Protein AF-A0AAW7U3T3-F1 (afdb_monomer_lite)

Sequence (242 aa):
MTLYNFILKLFKIWKGSVFARLALMCISAGIIFLGVTRWWEGMATSLLEKYLDLKVSQNLNTYVGIFLIALGFIFALMEYKSQQRRDISDNLAKTTEQNATLTNQNAFLTFKSQQEEICYSILRNLINKFQKIRIPLLEDRANEISSSYSKEKLVEYIEFILLNPSVEHQHRVWFFNMRGEGQTGKPLLYQFIENYKQIIDEAQKLDCTELIKGSPLNNAYRNVIDENFIQIRKDAYWEDYI

Radius of gyration: 38.77 Å; chains: 1; bounding box: 83×33×87 Å

Foldseek 3Di:
DDPVVLVVLVVVLVPDDLVVVLVLLVVLLVLLQVPPDDPCPVVSQVSCCVRSVDNDDPDSDNVVSVVSVVVSVVSVVVVVVVVVVVVVVVVVVVVVVVVLLVVLQVVLVVLCVVLVVVLLVLLLQLLVQLLVVPPPVSVVLSVVQVVPVDSLSSLVSLCCCQPPPPRDLVSLLCSCQDCDPDDPSHHSLVVSLVSVVVSCVSCVVSVNNVVPPPDSSSVSNCSVPPPVCVVSCVSNVVVVVD

Secondary structure (DSSP, 8-state):
--HHHHHHHHHHHTTS-HHHHHHHHHHHHHHHHT-SSGGGHHHHHHHHHHHH-----S---HHHHHHHHHHHHHHHHHHHHHHHHHHHHHHHHHHHHHHHHHHHHHHHHHHHHHHHHHHHHHHHHHHHHHHTT--HHHHHHHHHHHTT--HHHHHHHHHHHHH-TTS-HHHHHHHHHPBPSSTT--BHHHHHHHHHHHHHHHHHHTT-GGGGTT-HHHHHHHHHH-GGGHHHHHHTTGGGG-

pLDDT: mean 74.87, std 17.48, range [37.88, 95.56]

Structure (mmCIF, N/CA/C/O backbone):
data_AF-A0AAW7U3T3-F1
#
_entry.id   AF-A0AAW7U3T3-F1
#
loop_
_atom_site.group_PDB
_atom_site.id
_atom_site.type_symbol
_atom_site.label_atom_id
_atom_site.label_alt_id
_atom_site.label_comp_id
_atom_site.label_asym_id
_atom_site.label_entity_id
_atom_site.label_seq_id
_atom_site.pdbx_PDB_ins_code
_atom_site.Cartn_x
_atom_site.Cartn_y
_atom_site.Cartn_z
_atom_site.occupancy
_atom_site.B_iso_or_equiv
_atom_site.auth_seq_id
_atom_site.auth_comp_id
_atom_site.auth_asym_id
_atom_site.auth_atom_id
_atom_site.pdbx_PDB_model_num
ATOM 1 N N . MET A 1 1 ? -51.812 -8.432 57.857 1.00 42.59 1 MET A N 1
ATOM 2 C CA . MET A 1 1 ? -50.745 -8.937 56.958 1.00 42.59 1 MET A CA 1
ATOM 3 C C . MET A 1 1 ? -49.435 -8.913 57.738 1.00 42.59 1 MET A C 1
ATOM 5 O O . MET A 1 1 ? -49.182 -7.907 58.384 1.00 42.59 1 MET A O 1
ATOM 9 N N . THR A 1 2 ? -48.652 -9.996 57.779 1.00 42.12 2 THR A N 1
ATOM 10 C CA . THR A 1 2 ? -47.381 -10.025 58.532 1.00 42.12 2 THR A CA 1
ATOM 11 C C . THR A 1 2 ? -46.269 -9.315 57.751 1.00 42.12 2 THR A C 1
ATOM 13 O O . THR A 1 2 ? -46.227 -9.401 56.523 1.00 42.12 2 THR A O 1
ATOM 16 N N . LEU A 1 3 ? -45.361 -8.627 58.456 1.00 42.66 3 LEU A N 1
ATOM 17 C CA . LEU A 1 3 ? -44.220 -7.880 57.890 1.00 42.66 3 LEU A CA 1
ATOM 18 C C . LEU A 1 3 ? -43.415 -8.714 56.871 1.00 42.66 3 LEU A C 1
ATOM 20 O O . LEU A 1 3 ? -42.990 -8.222 55.833 1.00 42.66 3 LEU A O 1
ATOM 24 N N . TYR A 1 4 ? -43.289 -10.012 57.135 1.00 37.88 4 TYR A N 1
ATOM 25 C CA . TYR A 1 4 ? -42.631 -10.984 56.266 1.00 37.88 4 TYR A CA 1
ATOM 26 C C . TYR A 1 4 ? -43.276 -11.102 54.872 1.00 37.88 4 TYR A C 1
ATOM 28 O O . TYR A 1 4 ? -42.585 -11.047 53.854 1.00 37.88 4 TYR A O 1
ATOM 36 N N . ASN A 1 5 ? -44.610 -11.176 54.805 1.00 43.12 5 ASN A N 1
ATOM 37 C CA . ASN A 1 5 ? -45.339 -11.241 53.533 1.00 43.12 5 ASN A CA 1
ATOM 38 C C . ASN A 1 5 ? -45.261 -9.924 52.754 1.00 43.12 5 ASN A C 1
ATOM 40 O O . ASN A 1 5 ? -45.289 -9.931 51.524 1.00 43.12 5 ASN A O 1
ATOM 44 N N . PHE A 1 6 ? -45.141 -8.801 53.463 1.00 45.34 6 PHE A N 1
ATOM 45 C CA . PHE A 1 6 ? -44.931 -7.491 52.856 1.00 45.34 6 PHE A CA 1
ATOM 46 C C . PHE A 1 6 ? -43.551 -7.403 52.185 1.00 45.34 6 PHE A C 1
ATOM 48 O O . PHE A 1 6 ? -43.466 -7.041 51.013 1.00 45.34 6 PHE A O 1
ATOM 55 N N . ILE A 1 7 ? -42.492 -7.841 52.874 1.00 45.97 7 ILE A N 1
ATOM 56 C CA . ILE A 1 7 ? -41.115 -7.866 52.350 1.00 45.97 7 ILE A CA 1
ATOM 57 C C . ILE A 1 7 ? -40.998 -8.786 51.123 1.00 45.97 7 ILE A C 1
ATOM 59 O O . ILE A 1 7 ? -40.409 -8.401 50.115 1.00 45.97 7 ILE A O 1
ATOM 63 N N . LEU A 1 8 ? -41.610 -9.975 51.162 1.00 42.19 8 LEU A N 1
ATOM 64 C CA . LEU A 1 8 ? -41.605 -10.922 50.038 1.00 42.19 8 LEU A CA 1
ATOM 65 C C . LEU A 1 8 ? -42.314 -10.386 48.787 1.00 42.19 8 LEU A C 1
ATOM 67 O O . LEU A 1 8 ? -41.841 -10.604 47.668 1.00 42.19 8 LEU A O 1
ATOM 71 N N . LYS A 1 9 ? -43.436 -9.670 48.951 1.00 49.66 9 LYS A N 1
ATOM 72 C CA . LYS A 1 9 ? -44.107 -9.010 47.820 1.00 49.66 9 LYS A CA 1
ATOM 73 C C . LYS A 1 9 ? -43.254 -7.869 47.262 1.00 49.66 9 LYS A C 1
ATOM 75 O O . LYS A 1 9 ? -43.105 -7.782 46.045 1.00 49.66 9 LYS A O 1
ATOM 80 N N . LEU A 1 10 ? -42.603 -7.089 48.128 1.00 48.53 10 LEU A N 1
ATOM 81 C CA . LEU A 1 10 ? -41.634 -6.052 47.744 1.00 48.53 10 LEU A CA 1
ATOM 82 C C . LEU A 1 10 ? -40.487 -6.627 46.894 1.00 48.53 10 LEU A C 1
ATOM 84 O O . LEU A 1 10 ? -40.123 -6.057 45.868 1.00 48.53 10 LEU A O 1
ATOM 88 N N . PHE A 1 11 ? -39.988 -7.810 47.262 1.00 44.94 11 PHE A N 1
ATOM 89 C CA . PHE A 1 11 ? -38.927 -8.511 46.537 1.00 44.94 11 PHE A CA 1
ATOM 90 C C . PHE A 1 11 ? -39.373 -9.027 45.156 1.00 44.94 11 PHE A C 1
ATOM 92 O O . PHE A 1 11 ? -38.597 -9.014 44.204 1.00 44.94 11 PHE A O 1
ATOM 99 N N . LYS A 1 12 ? -40.639 -9.441 44.997 1.00 44.81 12 LYS A N 1
ATOM 100 C CA . LYS A 1 12 ? -41.204 -9.817 43.683 1.00 44.81 12 LYS A CA 1
ATOM 101 C C . LYS A 1 12 ? -41.384 -8.616 42.747 1.00 44.81 12 LYS A C 1
ATOM 103 O O . LYS A 1 12 ? -41.255 -8.759 41.532 1.00 44.81 12 LYS A O 1
ATOM 108 N N . ILE A 1 13 ? -41.648 -7.436 43.302 1.00 47.50 13 ILE A N 1
ATOM 109 C CA . ILE A 1 13 ? -41.863 -6.183 42.558 1.00 47.50 13 ILE A CA 1
ATOM 110 C C . ILE A 1 13 ? -40.540 -5.602 42.015 1.00 47.50 13 ILE A C 1
ATOM 112 O O . ILE A 1 13 ? -40.549 -4.847 41.042 1.00 47.50 13 ILE A O 1
ATOM 116 N N . TRP A 1 14 ? -39.398 -6.041 42.549 1.00 48.16 14 TRP A N 1
ATOM 117 C CA . TRP A 1 14 ? -38.034 -5.672 42.144 1.00 48.16 14 TRP A CA 1
ATOM 118 C C . TRP A 1 14 ? -37.662 -6.033 40.683 1.00 48.16 14 TRP A C 1
ATOM 120 O O . TRP A 1 14 ? -36.697 -5.506 40.146 1.00 48.16 14 TRP A O 1
ATOM 130 N N . LYS A 1 15 ? -38.435 -6.892 39.996 1.00 47.72 15 LYS A N 1
ATOM 131 C CA . LYS A 1 15 ? -38.102 -7.445 38.661 1.00 47.72 15 LYS A CA 1
ATOM 132 C C . LYS A 1 15 ? -38.489 -6.606 37.420 1.00 47.72 15 LYS A C 1
ATOM 134 O O . LYS A 1 15 ? -38.336 -7.106 36.310 1.00 47.72 15 LYS A O 1
ATOM 139 N N . GLY A 1 16 ? -39.018 -5.385 37.550 1.00 50.78 16 GLY A N 1
ATOM 140 C CA . GLY A 1 16 ? -39.409 -4.539 36.397 1.00 50.78 16 GLY A CA 1
ATOM 141 C C . GLY A 1 16 ? -38.682 -3.193 36.338 1.00 50.78 16 GLY A C 1
ATOM 142 O O . GLY A 1 16 ? -37.916 -2.888 37.244 1.00 50.78 16 GLY A O 1
ATOM 143 N N . SER A 1 17 ? -38.908 -2.393 35.282 1.00 52.78 17 SER A N 1
ATOM 144 C CA . SER A 1 17 ? -38.115 -1.172 35.035 1.00 52.78 17 SER A CA 1
ATOM 145 C C . SER A 1 17 ? -38.127 -0.221 36.244 1.00 52.78 17 SER A C 1
ATOM 147 O O . SER A 1 17 ? -39.180 0.179 36.753 1.00 52.78 17 SER A O 1
ATOM 149 N N . VAL A 1 18 ? -36.924 0.076 36.742 1.00 52.69 18 VAL A N 1
ATOM 150 C CA . VAL A 1 18 ? -36.695 0.664 38.070 1.00 52.69 18 VAL A CA 1
ATOM 151 C C . VAL A 1 18 ? -37.242 2.095 38.144 1.00 52.69 18 VAL A C 1
ATOM 153 O O . VAL A 1 18 ? -37.930 2.434 39.103 1.00 52.69 18 VAL A O 1
ATOM 156 N N . PHE A 1 19 ? -37.065 2.899 37.090 1.00 48.00 19 PHE A N 1
ATOM 157 C CA . PHE A 1 19 ? -37.475 4.312 37.038 1.00 48.00 19 PHE A CA 1
ATOM 158 C C . PHE A 1 19 ? -38.991 4.548 37.115 1.00 48.00 19 PHE A C 1
ATOM 160 O O . PHE A 1 19 ? -39.444 5.397 37.881 1.00 48.00 19 PHE A O 1
ATOM 167 N N . ALA A 1 20 ? -39.794 3.783 36.369 1.00 47.59 20 ALA A N 1
ATOM 168 C CA . ALA A 1 20 ? -41.251 3.946 36.370 1.00 47.59 20 ALA A CA 1
ATOM 169 C C . ALA A 1 20 ? -41.865 3.600 37.738 1.00 47.59 20 ALA A C 1
ATOM 171 O O . ALA A 1 20 ? -42.879 4.165 38.147 1.00 47.59 20 ALA A O 1
ATOM 172 N N . ARG A 1 21 ? -41.227 2.681 38.470 1.00 53.62 21 ARG A N 1
ATOM 173 C CA . ARG A 1 21 ? -41.697 2.199 39.773 1.00 53.62 21 ARG A CA 1
ATOM 174 C C . ARG A 1 21 ? -41.203 3.066 40.928 1.00 53.62 21 ARG A C 1
ATOM 176 O O . ARG A 1 21 ? -41.956 3.259 41.877 1.00 53.62 21 ARG A O 1
ATOM 183 N N . LEU A 1 22 ? -40.009 3.653 40.816 1.00 52.00 22 LEU A N 1
ATOM 184 C CA . LEU A 1 22 ? -39.485 4.640 41.768 1.00 52.00 22 LEU A CA 1
ATOM 185 C C . LEU A 1 22 ? -40.317 5.932 41.738 1.00 52.00 22 LEU A C 1
ATOM 187 O O . LEU A 1 22 ? -40.684 6.450 42.789 1.00 52.00 22 LEU A O 1
ATOM 191 N N . ALA A 1 23 ? -40.727 6.379 40.545 1.00 49.75 23 ALA A N 1
ATOM 192 C CA . ALA A 1 23 ? -41.677 7.480 40.384 1.00 49.75 23 ALA A CA 1
ATOM 193 C C . ALA A 1 23 ? -43.042 7.163 41.024 1.00 49.75 23 ALA A C 1
ATOM 195 O O . ALA A 1 23 ? -43.563 7.972 41.787 1.00 49.75 23 ALA A O 1
ATOM 196 N N . LEU A 1 24 ? -43.596 5.965 40.792 1.00 53.38 24 LEU A N 1
ATOM 197 C CA . LEU A 1 24 ? -44.851 5.529 41.420 1.00 53.38 24 LEU A CA 1
ATOM 198 C C . LEU A 1 24 ? -44.741 5.406 42.946 1.00 53.38 24 LEU A C 1
ATOM 200 O O . LEU A 1 24 ? -45.686 5.778 43.639 1.00 53.38 24 LEU A O 1
ATOM 204 N N . MET A 1 25 ? -43.610 4.934 43.484 1.00 52.53 25 MET A N 1
ATOM 205 C CA . MET A 1 25 ? -43.355 4.881 44.930 1.00 52.53 25 MET A CA 1
ATOM 206 C C . MET A 1 25 ? -43.249 6.278 45.547 1.00 52.53 25 MET A C 1
ATOM 208 O O . MET A 1 25 ? -43.858 6.515 46.582 1.00 52.53 25 MET A O 1
ATOM 212 N N . CYS A 1 26 ? -42.557 7.224 44.909 1.00 53.28 26 CYS A N 1
ATOM 213 C CA . CYS A 1 26 ? -42.487 8.607 45.388 1.00 53.28 26 CYS A CA 1
ATOM 214 C C . CYS A 1 26 ? -43.841 9.329 45.292 1.00 53.28 26 CYS A C 1
ATOM 216 O O . CYS A 1 26 ? -44.206 10.053 46.213 1.00 53.28 26 CYS A O 1
ATOM 218 N N . ILE A 1 27 ? -44.615 9.101 44.223 1.00 52.47 27 ILE A N 1
ATOM 219 C CA . ILE A 1 27 ? -45.969 9.655 44.058 1.00 52.47 27 ILE A CA 1
ATOM 220 C C . ILE A 1 27 ? -46.912 9.083 45.122 1.00 52.47 27 ILE A C 1
ATOM 222 O O . ILE A 1 27 ? -47.591 9.837 45.812 1.00 52.47 27 ILE A O 1
ATOM 226 N N . SER A 1 28 ? -46.927 7.761 45.311 1.00 53.09 28 SER A N 1
ATOM 227 C CA . SER A 1 28 ? -47.758 7.118 46.339 1.00 53.09 28 SER A CA 1
ATOM 228 C C . SER A 1 28 ? -47.324 7.505 47.755 1.00 53.09 28 SER A C 1
ATOM 230 O O . SER A 1 28 ? -48.180 7.788 48.589 1.00 53.09 28 SER A O 1
ATOM 232 N N . ALA A 1 29 ? -46.022 7.626 48.019 1.00 52.69 29 ALA A N 1
ATOM 233 C CA . ALA A 1 29 ? -45.512 8.112 49.295 1.00 52.69 29 ALA A CA 1
ATOM 234 C C . ALA A 1 29 ? -45.862 9.587 49.547 1.00 52.69 29 ALA A C 1
ATOM 236 O O . ALA A 1 29 ? -46.270 9.918 50.655 1.00 52.69 29 ALA A O 1
ATOM 237 N N . GLY A 1 30 ? -45.785 10.457 48.534 1.00 49.31 30 GLY A N 1
ATOM 238 C CA . GLY A 1 30 ? -46.207 11.858 48.630 1.00 49.31 30 GLY A CA 1
ATOM 239 C C . GLY A 1 30 ? -47.705 12.010 48.909 1.00 49.31 30 GLY A C 1
ATOM 240 O O . GLY A 1 30 ? -48.092 12.811 49.758 1.00 49.31 30 GLY A O 1
ATOM 241 N N . ILE A 1 31 ? -48.542 11.185 48.272 1.00 50.31 31 ILE A N 1
ATOM 242 C CA . ILE A 1 31 ? -49.996 11.143 48.507 1.00 50.31 31 ILE A CA 1
ATOM 243 C C . ILE A 1 31 ? -50.317 10.680 49.939 1.00 50.31 31 ILE A C 1
ATOM 245 O O . ILE A 1 31 ? -51.214 11.228 50.573 1.00 50.31 31 ILE A O 1
ATOM 249 N N . ILE A 1 32 ? -49.574 9.705 50.472 1.00 53.16 32 ILE A N 1
ATOM 250 C CA . ILE A 1 32 ? -49.755 9.201 51.845 1.00 53.16 32 ILE A CA 1
ATOM 251 C C . ILE A 1 32 ? -49.217 10.201 52.887 1.00 53.16 32 ILE A C 1
ATOM 253 O O . ILE A 1 32 ? -49.819 10.369 53.945 1.00 53.16 32 ILE A O 1
ATOM 257 N N . PHE A 1 33 ? -48.105 10.886 52.599 1.00 44.50 33 PHE A N 1
ATOM 258 C CA . PHE A 1 33 ? -47.461 11.837 53.514 1.00 44.50 33 PHE A CA 1
ATOM 259 C C . PHE A 1 33 ? -48.240 13.154 53.655 1.00 44.50 33 PHE A C 1
ATOM 261 O O . PHE A 1 33 ? -48.278 13.732 54.737 1.00 44.50 33 PHE A O 1
ATOM 268 N N . LEU A 1 34 ? -48.924 13.602 52.596 1.00 46.78 34 LEU A N 1
ATOM 269 C CA . LEU A 1 34 ? -49.845 14.750 52.626 1.00 46.78 34 LEU A CA 1
ATOM 270 C C . LEU A 1 34 ? -51.197 14.436 53.299 1.00 46.78 34 LEU A C 1
ATOM 272 O O . LEU A 1 34 ? -52.104 15.267 53.251 1.00 46.78 34 LEU A O 1
ATOM 276 N N . GLY A 1 35 ? -51.343 13.252 53.908 1.00 47.84 35 GLY A N 1
ATOM 277 C CA . GLY A 1 35 ? -52.558 12.716 54.523 1.00 47.84 35 GLY A CA 1
ATOM 278 C C . GLY A 1 35 ? -53.137 13.562 55.660 1.00 47.84 35 GLY A C 1
ATOM 279 O O . GLY A 1 35 ? -53.082 13.177 56.823 1.00 47.84 35 GLY A O 1
ATOM 280 N N . VAL A 1 36 ? -53.756 14.689 55.312 1.00 45.66 36 VAL A N 1
ATOM 281 C CA . VAL A 1 36 ? -54.560 15.521 56.220 1.00 45.66 36 VAL A CA 1
ATOM 282 C C . VAL A 1 36 ? -56.058 15.409 55.888 1.00 45.66 36 VAL A C 1
ATOM 284 O O . VAL A 1 36 ? -56.895 15.855 56.664 1.00 45.66 36 VAL A O 1
ATOM 287 N N . THR A 1 37 ? -56.457 14.765 54.777 1.00 48.88 37 THR A N 1
ATOM 288 C CA . THR A 1 37 ? -57.881 14.656 54.395 1.00 48.88 37 THR A CA 1
ATOM 289 C C . THR A 1 37 ? -58.278 13.317 53.739 1.00 48.88 37 THR A C 1
ATOM 291 O O . THR A 1 37 ? -57.605 12.811 52.845 1.00 48.88 37 THR A O 1
ATOM 294 N N . ARG A 1 38 ? -59.425 12.761 54.180 1.00 51.91 38 ARG A N 1
ATOM 295 C CA . ARG A 1 38 ? -59.977 11.414 53.871 1.00 51.91 38 ARG A CA 1
ATOM 296 C C . ARG A 1 38 ? -60.282 11.103 52.395 1.00 51.91 38 ARG A C 1
ATOM 298 O O . ARG A 1 38 ? -60.522 9.951 52.058 1.00 51.91 38 ARG A O 1
ATOM 305 N N . TRP A 1 39 ? -60.302 12.088 51.500 1.00 50.31 39 TRP A N 1
ATOM 306 C CA . TRP A 1 39 ? -60.754 11.884 50.115 1.00 50.31 39 TRP A CA 1
ATOM 307 C C . TRP A 1 39 ? -59.723 11.192 49.206 1.00 50.31 39 TRP A C 1
ATOM 309 O O . TRP A 1 39 ? -60.096 10.644 48.172 1.00 50.31 39 TRP A O 1
ATOM 319 N N . TRP A 1 40 ? -58.447 11.150 49.601 1.00 48.19 40 TRP A N 1
ATOM 320 C CA . TRP A 1 40 ? -57.379 10.491 48.836 1.00 48.19 40 TRP A CA 1
ATOM 321 C C . TRP A 1 40 ? -57.181 9.003 49.170 1.00 48.19 40 TRP A C 1
ATOM 323 O O . TRP A 1 40 ? -56.502 8.301 48.416 1.00 48.19 40 TRP A O 1
ATOM 333 N N . GLU A 1 41 ? -57.773 8.494 50.260 1.00 50.47 41 GLU A N 1
ATOM 334 C CA . GLU A 1 41 ? -57.597 7.100 50.706 1.00 50.47 41 GLU A CA 1
ATOM 335 C C . GLU A 1 41 ? -58.026 6.093 49.632 1.00 50.47 41 GLU A C 1
ATOM 337 O O . GLU A 1 41 ? -57.334 5.098 49.421 1.00 50.47 41 GLU A O 1
ATOM 342 N N . GLY A 1 42 ? -59.107 6.374 48.894 1.00 54.47 42 GLY A N 1
ATOM 343 C CA . GLY A 1 42 ? -59.602 5.518 47.809 1.00 54.47 42 GLY A CA 1
ATOM 344 C C . GLY A 1 42 ? -58.680 5.470 46.584 1.00 54.47 42 GLY A C 1
ATOM 345 O O . GLY A 1 42 ? -58.478 4.410 45.993 1.00 54.47 42 GLY A O 1
ATOM 346 N N . MET A 1 43 ? -58.057 6.596 46.216 1.00 50.81 43 MET A N 1
ATOM 347 C CA . MET A 1 43 ? -57.100 6.628 45.100 1.00 50.81 43 MET A CA 1
ATOM 348 C C . MET A 1 43 ? -55.796 5.914 45.460 1.00 50.81 43 MET A C 1
ATOM 350 O O . MET A 1 43 ? -55.316 5.093 44.675 1.00 50.81 43 MET A O 1
ATOM 354 N N . ALA A 1 44 ? -55.252 6.189 46.650 1.00 51.38 44 ALA A N 1
ATOM 355 C CA . ALA A 1 44 ? -54.012 5.583 47.123 1.00 51.38 44 ALA A CA 1
ATOM 356 C C . ALA A 1 44 ? -54.146 4.062 47.288 1.00 51.38 44 ALA A C 1
ATOM 358 O O . ALA A 1 44 ? -53.274 3.318 46.841 1.00 51.38 44 ALA A O 1
ATOM 359 N N . THR A 1 45 ? -55.258 3.587 47.858 1.00 56.16 45 THR A N 1
ATOM 360 C CA . THR A 1 45 ? -55.540 2.147 47.965 1.00 56.16 45 THR A CA 1
ATOM 361 C C . THR A 1 45 ? -55.676 1.490 46.596 1.00 56.16 45 THR A C 1
ATOM 363 O O . THR A 1 45 ? -55.043 0.461 46.384 1.00 56.16 45 THR A O 1
ATOM 366 N N . SER A 1 46 ? -56.368 2.109 45.629 1.00 55.00 46 SER A N 1
ATOM 367 C CA . SER A 1 46 ? -56.473 1.538 44.275 1.00 55.00 46 SER A CA 1
ATOM 368 C C . SER A 1 46 ? -55.123 1.453 43.551 1.00 55.00 46 SER A C 1
ATOM 370 O O . SER A 1 46 ? -54.861 0.481 42.847 1.00 55.00 46 SER A O 1
ATOM 372 N N . LEU A 1 47 ? -54.233 2.436 43.740 1.00 53.47 47 LEU A N 1
ATOM 373 C CA . LEU A 1 47 ? -52.897 2.434 43.138 1.00 53.47 47 LEU A CA 1
ATOM 374 C C . LEU A 1 47 ? -51.990 1.379 43.782 1.00 53.47 47 LEU A C 1
ATOM 376 O O . LEU A 1 47 ? -51.296 0.653 43.070 1.00 53.47 47 LEU A O 1
ATOM 380 N N . LEU A 1 48 ? -52.022 1.260 45.112 1.00 55.75 48 LEU A N 1
ATOM 381 C CA . LEU A 1 48 ? -51.278 0.239 45.856 1.00 55.75 48 LEU A CA 1
ATOM 382 C C . LEU A 1 48 ? -51.785 -1.174 45.528 1.00 55.75 48 LEU A C 1
ATOM 384 O O . LEU A 1 48 ? -50.988 -2.094 45.358 1.00 55.75 48 LEU A O 1
ATOM 388 N N . GLU A 1 49 ? -53.095 -1.355 45.386 1.00 60.66 49 GLU A N 1
ATOM 389 C CA . GLU A 1 49 ? -53.689 -2.649 45.054 1.00 60.66 49 GLU A CA 1
ATOM 390 C C . GLU A 1 49 ? -53.419 -3.019 43.586 1.00 60.66 49 GLU A C 1
ATOM 392 O O . GLU A 1 49 ? -53.004 -4.137 43.299 1.00 60.66 49 GLU A O 1
ATOM 397 N N . LYS A 1 50 ? -53.523 -2.065 42.652 1.00 52.91 50 LYS A N 1
ATOM 398 C CA . LYS A 1 50 ? -53.302 -2.309 41.217 1.00 52.91 50 LYS A CA 1
ATOM 399 C C . LYS A 1 50 ? -51.836 -2.546 40.848 1.00 52.91 50 LYS A C 1
ATOM 401 O O . LYS A 1 50 ? -51.559 -3.371 39.981 1.00 52.91 50 LYS A O 1
ATOM 406 N N . TYR A 1 51 ? -50.902 -1.814 41.456 1.00 49.75 51 TYR A N 1
ATOM 407 C CA . TYR A 1 51 ? -49.485 -1.866 41.066 1.00 49.75 51 TYR A CA 1
ATOM 408 C C . TYR A 1 51 ? -48.600 -2.671 42.018 1.00 49.75 51 TYR A C 1
ATOM 410 O O . TYR A 1 51 ? -47.535 -3.129 41.600 1.00 49.75 51 TYR A O 1
ATOM 418 N N . LEU A 1 52 ? -49.011 -2.857 43.275 1.00 51.09 52 LEU A N 1
ATOM 419 C CA . LEU A 1 52 ? -48.236 -3.594 44.280 1.00 51.09 52 LEU A CA 1
ATOM 420 C C . LEU A 1 52 ? -48.992 -4.817 44.831 1.00 51.09 52 LEU A C 1
ATOM 422 O O . LEU A 1 52 ? -48.416 -5.565 45.622 1.00 51.09 52 LEU A O 1
ATOM 426 N N . ASP A 1 53 ? -50.244 -5.051 44.408 1.00 49.66 53 ASP A N 1
ATOM 427 C CA . ASP A 1 53 ? -51.090 -6.175 44.844 1.00 49.66 53 ASP A CA 1
ATOM 428 C C . ASP A 1 53 ? -51.207 -6.263 46.381 1.00 49.66 53 ASP A C 1
ATOM 430 O O . ASP A 1 53 ? -51.162 -7.328 47.011 1.00 49.66 53 ASP A O 1
ATOM 434 N N . LEU A 1 54 ? -51.285 -5.097 47.024 1.00 53.00 54 LEU A N 1
ATOM 435 C CA . LEU A 1 54 ? -51.416 -4.952 48.469 1.00 53.00 54 LEU A CA 1
ATOM 436 C C . LEU A 1 54 ? -52.871 -4.633 48.823 1.00 53.00 54 LEU A C 1
ATOM 438 O O . LEU A 1 54 ? -53.339 -3.524 48.586 1.00 53.00 54 LEU A O 1
ATOM 442 N N . LYS A 1 55 ? -53.570 -5.582 49.461 1.00 50.78 55 LYS A N 1
ATOM 443 C CA . LYS A 1 55 ? -54.847 -5.311 50.139 1.00 50.78 55 LYS A CA 1
ATOM 444 C C . LYS A 1 55 ? -54.575 -4.517 51.409 1.00 50.78 55 LYS A C 1
ATOM 446 O O . LYS A 1 55 ? -54.229 -5.085 52.446 1.00 50.78 55 LYS A O 1
ATOM 451 N N . VAL A 1 56 ? -54.689 -3.198 51.315 1.00 51.88 56 VAL A N 1
ATOM 452 C CA . VAL A 1 56 ? -54.498 -2.304 52.456 1.00 51.88 56 VAL A CA 1
ATOM 453 C C . VAL A 1 56 ? -55.797 -2.266 53.260 1.00 51.88 56 VAL A C 1
ATOM 455 O O . VAL A 1 56 ? -56.749 -1.581 52.901 1.00 51.88 56 VAL A O 1
ATOM 458 N N . SER A 1 57 ? -55.856 -3.033 54.350 1.00 49.38 57 SER A N 1
ATOM 459 C CA . SER A 1 57 ? -56.922 -2.892 55.344 1.00 49.38 57 SER A CA 1
ATOM 460 C C . SER A 1 57 ? -56.782 -1.531 56.025 1.00 49.38 57 SER A C 1
ATOM 462 O O . SER A 1 57 ? -55.706 -1.230 56.540 1.00 49.38 57 SER A O 1
ATOM 464 N N . GLN A 1 58 ? -57.855 -0.738 55.985 1.00 47.84 58 GLN A N 1
ATOM 465 C CA . GLN A 1 58 ? -57.999 0.619 56.522 1.00 47.84 58 GLN A CA 1
ATOM 466 C C . GLN A 1 58 ? -57.112 0.889 57.749 1.00 47.84 58 GLN A C 1
ATOM 468 O O . GLN A 1 58 ? -57.370 0.350 58.822 1.00 47.84 58 GLN A O 1
ATOM 473 N N . ASN A 1 59 ? -56.042 1.664 57.524 1.00 50.72 59 ASN A N 1
ATOM 474 C CA . ASN A 1 59 ? -55.265 2.507 58.451 1.00 50.72 59 ASN A CA 1
ATOM 475 C C . ASN A 1 59 ? -53.828 2.647 57.917 1.00 50.72 59 ASN A C 1
ATOM 477 O O . ASN A 1 59 ? -52.878 2.044 58.421 1.00 50.72 59 ASN A O 1
ATOM 481 N N . LEU A 1 60 ? -53.673 3.445 56.856 1.00 51.84 60 LEU A N 1
ATOM 482 C CA . LEU A 1 60 ? -52.366 3.915 56.393 1.00 51.84 60 LEU A CA 1
ATOM 483 C C . LEU A 1 60 ? -51.819 4.908 57.428 1.00 51.84 60 LEU A C 1
ATOM 485 O O . LEU A 1 60 ? -52.294 6.031 57.529 1.00 51.84 60 LEU A O 1
ATOM 489 N N . ASN A 1 61 ? -50.849 4.474 58.232 1.00 54.69 61 ASN A N 1
ATOM 490 C CA . ASN A 1 61 ? -50.199 5.314 59.239 1.00 54.69 61 ASN A CA 1
ATOM 491 C C . ASN A 1 61 ? -48.997 6.060 58.624 1.00 54.69 61 ASN A C 1
ATOM 493 O O . ASN A 1 61 ? -48.296 5.509 57.772 1.00 54.69 61 ASN A O 1
ATOM 497 N N . THR A 1 62 ? -48.713 7.277 59.093 1.00 56.75 62 THR A N 1
ATOM 498 C CA . THR A 1 62 ? -47.592 8.147 58.690 1.00 56.75 62 THR A CA 1
ATOM 499 C C . THR A 1 62 ? -46.246 7.412 58.654 1.00 56.75 62 THR A C 1
ATOM 501 O O . THR A 1 62 ? -45.433 7.639 57.758 1.00 56.75 62 THR A O 1
ATOM 504 N N . TYR A 1 63 ? -46.030 6.457 59.565 1.00 57.09 63 TYR A N 1
ATOM 505 C CA . TYR A 1 63 ? -44.827 5.614 59.596 1.00 57.09 63 TYR A CA 1
ATOM 506 C C . TYR A 1 63 ? -44.637 4.748 58.338 1.00 57.09 63 TYR A C 1
ATOM 508 O O . TYR A 1 63 ? -43.504 4.541 57.906 1.00 57.09 63 TYR A O 1
ATOM 516 N N . VAL A 1 64 ? -45.723 4.276 57.715 1.00 59.62 64 VAL A N 1
ATOM 517 C CA . VAL A 1 64 ? -45.673 3.508 56.457 1.00 59.62 64 VAL A CA 1
ATOM 518 C C . VAL A 1 64 ? -45.263 4.415 55.295 1.00 59.62 64 VAL A C 1
ATOM 520 O O . VAL A 1 64 ? -44.462 4.010 54.455 1.00 59.62 64 VAL A O 1
ATOM 523 N N . GLY A 1 65 ? -45.744 5.663 55.285 1.00 57.00 65 GLY A N 1
ATOM 524 C CA . GLY A 1 65 ? -45.324 6.683 54.321 1.00 57.00 65 GLY A CA 1
ATOM 525 C C . GLY A 1 65 ? -43.832 7.009 54.434 1.00 57.00 65 GLY A C 1
ATOM 526 O O . GLY A 1 65 ? -43.117 6.944 53.438 1.00 57.00 65 GLY A O 1
ATOM 527 N N . ILE A 1 66 ? -43.334 7.264 55.651 1.00 60.62 66 ILE A N 1
ATOM 528 C CA . ILE A 1 66 ? -41.906 7.535 55.912 1.00 60.62 66 ILE A CA 1
ATOM 529 C C . ILE A 1 66 ? -41.022 6.366 55.453 1.00 60.62 66 ILE A C 1
ATOM 531 O O . ILE A 1 66 ? -39.994 6.577 54.809 1.00 60.62 66 ILE A O 1
ATOM 535 N N . PHE A 1 67 ? -41.432 5.1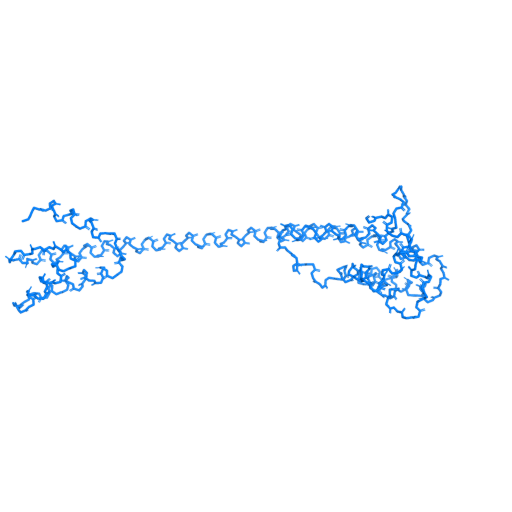29 55.744 1.00 61.00 67 PHE A N 1
ATOM 536 C CA . PHE A 1 67 ? -40.692 3.934 55.340 1.00 61.00 67 PHE A CA 1
ATOM 537 C C . PHE A 1 67 ? -40.590 3.792 53.812 1.00 61.00 67 PHE A C 1
ATOM 539 O O . PHE A 1 67 ? -39.523 3.459 53.296 1.00 61.00 67 PHE A O 1
ATOM 546 N N . LEU A 1 68 ? -41.665 4.099 53.077 1.00 60.47 68 LEU A N 1
ATOM 547 C CA . LEU A 1 68 ? -41.665 4.085 51.610 1.00 60.47 68 LEU A CA 1
ATOM 548 C C . LEU A 1 68 ? -40.756 5.170 51.013 1.00 60.47 68 LEU A C 1
ATOM 550 O O . LEU A 1 68 ? -40.057 4.896 50.038 1.00 60.47 68 LEU A O 1
ATOM 554 N N . ILE A 1 69 ? -40.703 6.364 51.618 1.00 64.12 69 ILE A N 1
ATOM 555 C CA . ILE A 1 69 ? -39.775 7.436 51.208 1.00 64.12 69 ILE A CA 1
ATOM 556 C C . ILE A 1 69 ? -38.322 6.991 51.406 1.00 64.12 69 ILE A C 1
ATOM 558 O O . ILE A 1 69 ? -37.503 7.131 50.496 1.00 64.12 69 ILE A O 1
ATOM 562 N N . ALA A 1 70 ? -38.001 6.415 52.568 1.00 65.62 70 ALA A N 1
ATOM 563 C CA . ALA A 1 70 ? -36.658 5.921 52.861 1.00 65.62 70 ALA A CA 1
ATOM 564 C C . ALA A 1 70 ? -36.231 4.808 51.887 1.00 65.62 70 ALA A C 1
ATOM 566 O O . ALA A 1 70 ? -35.115 4.833 51.367 1.00 65.62 70 ALA A O 1
ATOM 567 N N . LEU A 1 71 ? -37.134 3.872 51.572 1.00 64.62 71 LEU A N 1
ATOM 568 C CA . LEU A 1 71 ? -36.911 2.856 50.539 1.00 64.62 71 LEU A CA 1
ATOM 569 C C . LEU A 1 71 ? -36.674 3.479 49.162 1.00 64.62 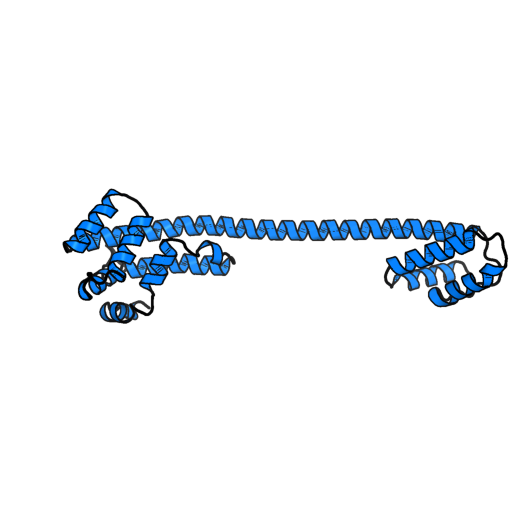71 LEU A C 1
ATOM 571 O O . LEU A 1 71 ? -35.745 3.064 48.475 1.00 64.62 71 LEU A O 1
ATOM 575 N N . GLY A 1 72 ? -37.451 4.496 48.780 1.00 60.59 72 GLY A N 1
ATOM 576 C CA . GLY A 1 72 ? -37.255 5.237 47.532 1.00 60.59 72 GLY A CA 1
ATOM 577 C C . GLY A 1 72 ? -35.858 5.854 47.425 1.00 60.59 72 GLY A C 1
ATOM 578 O O . GLY A 1 72 ? -35.194 5.690 46.403 1.00 60.59 72 GLY A O 1
ATOM 579 N N . PHE A 1 73 ? -35.366 6.477 48.501 1.00 67.81 73 PHE A N 1
ATOM 580 C CA . PHE A 1 73 ? -34.002 7.019 48.563 1.00 67.81 73 PHE A CA 1
ATOM 581 C C . PHE A 1 73 ? -32.925 5.938 48.452 1.00 67.81 73 PHE A C 1
ATOM 583 O O . PHE A 1 73 ? -31.961 6.103 47.704 1.00 67.81 73 PHE A O 1
ATOM 590 N N . ILE A 1 74 ? -33.086 4.819 49.163 1.00 69.88 74 ILE A N 1
ATOM 591 C CA . ILE A 1 74 ? -32.143 3.695 49.096 1.00 69.88 74 ILE A CA 1
ATOM 592 C C . ILE A 1 74 ? -32.106 3.121 47.674 1.00 69.88 74 ILE A C 1
ATOM 594 O O . ILE A 1 74 ? -31.022 2.899 47.134 1.00 69.88 74 ILE A O 1
ATOM 598 N N . PHE A 1 75 ? -33.264 2.947 47.033 1.00 63.53 75 PHE A N 1
ATOM 599 C CA . PHE A 1 75 ? -33.336 2.475 45.652 1.00 63.53 75 PHE A CA 1
ATOM 600 C C . PHE A 1 75 ? -32.718 3.461 44.664 1.00 63.53 75 PHE A C 1
ATOM 602 O O . PHE A 1 75 ? -31.966 3.035 43.790 1.00 63.53 75 PHE A O 1
ATOM 609 N N . ALA A 1 76 ? -32.971 4.762 44.821 1.00 65.31 76 ALA A N 1
ATOM 610 C CA . ALA A 1 76 ? -32.372 5.786 43.970 1.00 65.31 76 ALA A CA 1
ATOM 611 C C . ALA A 1 76 ? -30.839 5.774 44.082 1.00 65.31 76 ALA A C 1
ATOM 613 O O . ALA A 1 76 ? -30.143 5.826 43.071 1.00 65.31 76 ALA A O 1
ATOM 614 N N . LEU A 1 77 ? -30.306 5.622 45.299 1.00 69.94 77 LEU A N 1
ATOM 615 C CA . LEU A 1 77 ? -28.865 5.503 45.538 1.00 69.94 77 LEU A CA 1
ATOM 616 C C . LEU A 1 77 ? -28.268 4.220 44.941 1.00 69.94 77 LEU A C 1
ATOM 618 O O . LEU A 1 77 ? -27.158 4.253 44.406 1.00 69.94 77 LEU A O 1
ATOM 622 N N . MET A 1 78 ? -28.974 3.090 45.030 1.00 70.69 78 MET A N 1
ATOM 623 C CA . MET A 1 78 ? -28.526 1.826 44.435 1.00 70.69 78 MET A CA 1
ATOM 624 C C . MET A 1 78 ? -28.510 1.887 42.905 1.00 70.69 78 MET A C 1
ATOM 626 O O . MET A 1 78 ? -27.532 1.448 42.297 1.00 70.69 78 MET A O 1
ATOM 630 N N . GLU A 1 79 ? -29.547 2.457 42.290 1.00 70.12 79 GLU A N 1
ATOM 631 C CA . GLU A 1 79 ? -29.639 2.606 40.834 1.00 70.12 79 GLU A CA 1
ATOM 632 C C . GLU A 1 79 ? -28.589 3.591 40.314 1.00 70.12 79 GLU A C 1
ATOM 634 O O . GLU A 1 79 ? -27.873 3.269 39.370 1.00 70.12 79 GLU A O 1
ATOM 639 N N . TYR A 1 80 ? -28.406 4.729 40.992 1.00 71.75 80 TYR A N 1
ATOM 640 C CA . TYR A 1 80 ? -27.352 5.692 40.668 1.00 71.75 80 TYR A CA 1
ATOM 641 C C . TYR A 1 80 ? -25.965 5.035 40.674 1.00 71.75 80 TYR A C 1
ATOM 643 O O . TYR A 1 80 ? -25.189 5.191 39.732 1.00 71.75 80 TYR A O 1
ATOM 651 N N . LYS A 1 81 ? -25.664 4.213 41.691 1.00 72.75 81 LYS A N 1
ATOM 652 C CA . LYS A 1 81 ? -24.415 3.435 41.726 1.00 72.75 81 LYS A CA 1
ATOM 653 C C . LYS A 1 81 ? -24.338 2.374 40.625 1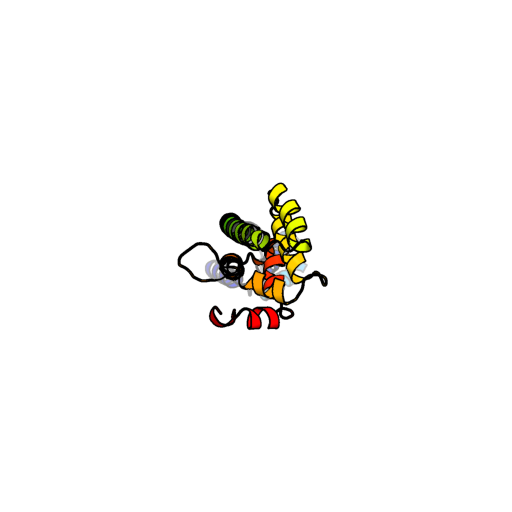.00 72.75 81 LYS A C 1
ATOM 655 O O . LYS A 1 81 ? -23.240 2.084 40.153 1.00 72.75 81 LYS A O 1
ATOM 660 N N . SER A 1 82 ? -25.457 1.763 40.234 1.00 72.56 82 SER A N 1
ATOM 661 C CA . SER A 1 82 ? -25.494 0.779 39.146 1.00 72.56 82 SER A CA 1
ATOM 662 C C . SER A 1 82 ? -25.220 1.430 37.790 1.00 72.56 82 SER A C 1
ATOM 664 O O . SER A 1 82 ? -24.382 0.926 37.043 1.00 72.56 82 SER A O 1
ATOM 666 N N . GLN A 1 83 ? -25.853 2.572 37.513 1.00 71.31 83 GLN A N 1
ATOM 667 C CA . GLN A 1 83 ? -25.612 3.375 36.314 1.00 71.31 83 GLN A CA 1
ATOM 668 C C . GLN A 1 83 ? -24.162 3.850 36.253 1.00 71.31 83 GLN A C 1
ATOM 670 O O . GLN A 1 83 ? -23.487 3.546 35.278 1.00 71.31 83 GLN A O 1
ATOM 675 N N . GLN A 1 84 ? -23.626 4.427 37.335 1.00 73.12 84 GLN A N 1
ATOM 676 C CA . GLN A 1 84 ? -22.212 4.817 37.382 1.00 73.12 84 GLN A CA 1
ATOM 677 C C . GLN A 1 84 ? -21.261 3.657 37.061 1.00 73.12 84 GLN A C 1
ATOM 679 O O . GLN A 1 84 ? -20.279 3.843 36.350 1.00 73.12 84 GLN A O 1
ATOM 684 N N . ARG A 1 85 ? -21.529 2.444 37.566 1.00 73.62 85 ARG A N 1
ATOM 685 C CA . ARG A 1 85 ? -20.698 1.269 37.253 1.00 73.62 85 ARG A CA 1
ATOM 686 C C . ARG A 1 85 ? -20.778 0.868 35.783 1.00 73.62 85 ARG A C 1
ATOM 688 O O . ARG A 1 85 ? -19.755 0.476 35.231 1.00 73.62 85 ARG A O 1
ATOM 695 N N . ARG A 1 86 ? -21.962 0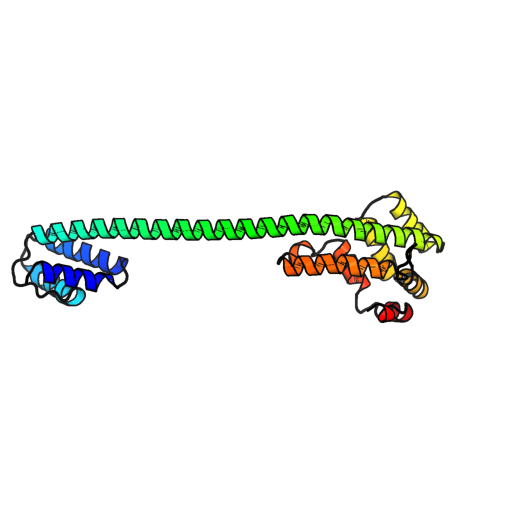.949 35.170 1.00 74.50 86 ARG A N 1
ATOM 696 C CA . ARG A 1 86 ? -22.137 0.685 33.733 1.00 74.50 86 ARG A CA 1
ATOM 697 C C . ARG A 1 86 ? -21.407 1.732 32.901 1.00 74.50 86 ARG A C 1
ATOM 699 O O . ARG A 1 86 ? -20.596 1.352 32.074 1.00 74.50 86 ARG A O 1
ATOM 706 N N . ASP A 1 87 ? -21.573 3.012 33.220 1.00 74.31 87 ASP A N 1
ATOM 707 C CA . ASP A 1 87 ? -20.899 4.107 32.516 1.00 74.31 87 ASP A CA 1
ATOM 708 C C . ASP A 1 87 ? -19.368 3.987 32.606 1.00 74.31 87 ASP A C 1
ATOM 710 O O . ASP A 1 87 ? -18.662 4.168 31.616 1.00 74.31 87 ASP A O 1
ATOM 714 N N . ILE A 1 88 ? -18.833 3.630 33.781 1.00 78.69 88 ILE A N 1
ATOM 715 C CA . ILE A 1 88 ? -17.396 3.374 33.966 1.00 78.69 88 ILE A CA 1
ATOM 716 C C . ILE A 1 88 ? -16.942 2.169 33.130 1.00 78.69 88 ILE A C 1
ATOM 718 O O . ILE A 1 88 ? -15.907 2.248 32.472 1.00 78.69 88 ILE A O 1
ATOM 722 N N . SER A 1 89 ? -17.703 1.071 33.140 1.00 76.50 89 SER A N 1
ATOM 723 C CA . SER A 1 89 ? -17.399 -0.138 32.364 1.00 76.50 89 SER A CA 1
ATOM 724 C C . SER A 1 89 ? -17.403 0.133 30.859 1.00 76.50 89 SER A C 1
ATOM 726 O O . SER A 1 89 ? -16.469 -0.259 30.164 1.00 76.50 89 SER A O 1
ATOM 728 N N . ASP A 1 90 ? -18.416 0.839 30.360 1.00 76.06 90 ASP A N 1
ATOM 729 C CA . ASP A 1 90 ? -18.562 1.167 28.943 1.00 76.06 90 ASP A CA 1
ATOM 730 C C . ASP A 1 90 ? -17.453 2.123 28.483 1.00 76.06 90 ASP A C 1
ATOM 732 O O . ASP A 1 90 ? -16.892 1.963 27.399 1.00 76.06 90 ASP A O 1
ATOM 736 N N . ASN A 1 91 ? -17.071 3.090 29.324 1.00 76.06 91 ASN A N 1
ATOM 737 C CA . ASN A 1 91 ? -15.951 3.987 29.038 1.00 76.06 91 ASN A CA 1
ATOM 738 C C . ASN A 1 91 ? -14.597 3.256 29.056 1.00 76.06 91 ASN A C 1
ATOM 740 O O . ASN A 1 91 ? -13.750 3.519 28.200 1.00 76.06 91 ASN A O 1
ATOM 744 N N . LEU A 1 92 ? -14.388 2.314 29.982 1.00 71.50 92 LEU A N 1
ATOM 745 C CA . LEU A 1 92 ? -13.191 1.462 30.015 1.00 71.50 92 LEU A CA 1
ATOM 746 C C . LEU A 1 92 ? -13.098 0.562 28.777 1.00 71.50 92 LEU A C 1
ATOM 748 O O . LEU A 1 92 ? -12.022 0.456 28.189 1.00 71.50 92 LEU A O 1
ATOM 752 N N . ALA A 1 93 ? -14.210 -0.041 28.351 1.00 73.62 93 ALA A N 1
ATOM 753 C CA . ALA A 1 93 ? -14.268 -0.858 27.141 1.00 73.62 93 ALA A CA 1
ATOM 754 C C . ALA A 1 93 ? -13.899 -0.036 25.895 1.00 73.62 93 ALA A C 1
ATOM 756 O O . ALA A 1 93 ? -12.965 -0.401 25.183 1.00 73.62 93 ALA A O 1
ATOM 757 N N . LYS A 1 94 ? -14.519 1.140 25.712 1.00 75.38 94 LYS A N 1
ATOM 758 C CA . LYS A 1 94 ? -14.193 2.066 24.611 1.00 75.38 94 LYS A CA 1
ATOM 759 C C . LYS A 1 94 ? -12.723 2.479 24.606 1.00 75.38 94 LYS A C 1
ATOM 761 O O . LYS A 1 94 ? -12.090 2.489 23.556 1.00 75.38 94 LYS A O 1
ATOM 766 N N . THR A 1 95 ? -12.169 2.794 25.776 1.00 74.12 95 THR A N 1
ATOM 767 C CA . THR A 1 95 ? -10.754 3.182 25.902 1.00 74.12 95 THR A CA 1
ATOM 768 C C . THR A 1 95 ? -9.831 2.017 25.539 1.00 74.12 95 THR A C 1
ATOM 770 O O . THR A 1 95 ? -8.806 2.206 24.890 1.00 74.12 95 THR A O 1
ATOM 773 N N . THR A 1 96 ? -10.201 0.794 25.920 1.00 76.56 96 THR A N 1
ATOM 774 C CA . THR A 1 96 ? -9.420 -0.414 25.626 1.00 76.56 96 THR A CA 1
ATOM 775 C C . THR A 1 96 ? -9.437 -0.740 24.132 1.00 76.56 96 THR A C 1
ATOM 777 O O . THR A 1 96 ? -8.383 -1.010 23.562 1.00 76.56 96 THR A O 1
ATOM 780 N N . GLU A 1 97 ? -10.597 -0.645 23.476 1.00 75.56 97 GLU A N 1
ATOM 781 C CA . GLU A 1 97 ? -10.734 -0.823 22.023 1.00 75.56 97 GLU A CA 1
ATOM 782 C C . GLU A 1 97 ? -9.953 0.240 21.237 1.00 75.56 97 GLU A C 1
ATOM 784 O O . GLU A 1 97 ? -9.231 -0.085 20.291 1.00 75.56 97 GLU A O 1
ATOM 789 N N . GLN A 1 98 ? -10.030 1.506 21.660 1.00 76.75 98 GLN A N 1
ATOM 790 C CA . GLN A 1 98 ? -9.253 2.595 21.061 1.00 76.75 98 GLN A CA 1
ATOM 791 C C . GLN A 1 98 ? -7.747 2.360 21.201 1.00 76.75 98 GLN A C 1
ATOM 793 O O . GLN A 1 98 ? -7.010 2.496 20.225 1.00 76.75 98 GLN A O 1
ATOM 798 N N . ASN A 1 99 ? -7.289 1.954 22.387 1.00 77.06 99 ASN A N 1
ATOM 799 C CA . ASN A 1 99 ? -5.881 1.649 22.623 1.00 77.06 99 ASN A CA 1
ATOM 800 C C . ASN A 1 99 ? -5.405 0.460 21.780 1.00 77.06 99 ASN A C 1
ATOM 802 O O . ASN A 1 99 ? -4.341 0.546 21.175 1.00 77.06 99 ASN A O 1
ATOM 806 N N . ALA A 1 100 ? -6.195 -0.614 21.682 1.00 76.88 100 ALA A N 1
ATOM 807 C CA . ALA A 1 100 ? -5.870 -1.766 20.841 1.00 76.88 100 ALA A CA 1
ATOM 808 C C . ALA A 1 100 ? -5.768 -1.380 19.355 1.00 76.88 100 ALA A C 1
ATOM 810 O O . ALA A 1 100 ? -4.821 -1.773 18.674 1.00 76.88 100 ALA A O 1
ATOM 811 N N . THR A 1 101 ? -6.691 -0.541 18.876 1.00 81.38 101 THR A N 1
ATOM 812 C CA . THR A 1 101 ? -6.672 -0.007 17.505 1.00 81.38 101 THR A CA 1
ATOM 813 C C . THR A 1 101 ? -5.408 0.817 17.252 1.00 81.38 101 THR A C 1
ATOM 815 O O . THR A 1 101 ? -4.706 0.590 16.270 1.00 81.38 101 THR A O 1
ATOM 818 N N . LEU A 1 102 ? -5.059 1.725 18.170 1.00 84.19 102 LEU A N 1
ATOM 819 C CA . LEU A 1 102 ? -3.834 2.529 18.096 1.00 84.19 102 LEU A CA 1
ATOM 820 C C . LEU A 1 102 ? -2.566 1.665 18.116 1.00 84.19 102 LEU A C 1
ATOM 822 O O . LEU A 1 102 ? -1.625 1.930 17.370 1.00 84.19 102 LEU A O 1
ATOM 826 N N . THR A 1 103 ? -2.520 0.619 18.947 1.00 86.00 103 THR A N 1
ATOM 827 C CA . THR A 1 103 ? -1.389 -0.319 18.982 1.00 86.00 103 THR A CA 1
ATOM 828 C C . THR A 1 103 ? -1.231 -1.051 17.649 1.00 86.00 103 THR A C 1
ATOM 830 O O . THR A 1 103 ? -0.118 -1.095 17.122 1.00 86.00 103 THR A O 1
ATOM 833 N N . ASN A 1 104 ? -2.326 -1.552 17.069 1.00 85.56 104 ASN A N 1
ATOM 834 C CA . ASN A 1 104 ? -2.306 -2.212 15.760 1.00 85.56 104 ASN A CA 1
ATOM 835 C C . ASN A 1 104 ? -1.852 -1.255 14.651 1.00 85.56 104 ASN A C 1
ATOM 837 O O . ASN A 1 104 ? -0.991 -1.615 13.850 1.00 85.56 104 ASN A O 1
ATOM 841 N N . GLN A 1 105 ? -2.349 -0.014 14.648 1.00 89.19 105 GLN A N 1
ATOM 842 C CA . GLN A 1 105 ? -1.932 1.014 13.691 1.00 89.19 105 GLN A CA 1
ATOM 843 C C . GLN A 1 105 ? -0.439 1.344 13.812 1.00 89.19 105 GLN A C 1
ATOM 845 O O . GLN A 1 105 ? 0.261 1.407 12.806 1.00 89.19 105 GLN A O 1
ATOM 850 N N . ASN A 1 106 ? 0.088 1.504 15.027 1.00 88.94 106 ASN A N 1
ATOM 851 C CA . ASN A 1 106 ? 1.509 1.800 15.237 1.00 88.94 106 ASN A CA 1
ATOM 852 C C . ASN A 1 106 ? 2.423 0.635 14.824 1.00 88.94 106 ASN A C 1
ATOM 854 O O . ASN A 1 106 ? 3.482 0.853 14.223 1.00 88.94 106 ASN A O 1
ATOM 858 N N . ALA A 1 107 ? 2.013 -0.603 15.115 1.00 88.38 107 ALA A N 1
ATOM 859 C CA . ALA A 1 107 ? 2.716 -1.799 14.660 1.00 88.38 107 ALA A CA 1
ATOM 860 C C . ALA A 1 107 ? 2.717 -1.879 13.126 1.00 88.38 107 ALA A C 1
ATOM 862 O O . ALA A 1 107 ? 3.773 -2.068 12.516 1.00 88.38 107 ALA A O 1
ATOM 863 N N . PHE A 1 108 ? 1.560 -1.627 12.505 1.00 93.94 108 PHE A N 1
ATOM 864 C CA . PHE A 1 108 ? 1.423 -1.571 11.057 1.00 93.94 108 PHE A CA 1
ATOM 865 C C . PHE A 1 108 ? 2.309 -0.490 10.428 1.00 93.94 108 PHE A C 1
ATOM 867 O O . PHE A 1 108 ? 3.019 -0.772 9.471 1.00 93.94 108 PHE A O 1
ATOM 874 N N . LEU A 1 109 ? 2.328 0.734 10.964 1.00 91.69 109 LEU A N 1
ATOM 875 C CA . LEU A 1 109 ? 3.145 1.830 10.426 1.00 91.69 109 LEU A CA 1
ATOM 876 C C . LEU A 1 109 ? 4.644 1.517 10.476 1.00 91.69 109 LEU A C 1
ATOM 878 O O . LEU A 1 109 ? 5.379 1.853 9.546 1.00 91.69 109 LEU A O 1
ATOM 882 N N . THR A 1 110 ? 5.088 0.839 11.535 1.00 91.88 110 THR A N 1
ATOM 883 C CA . THR A 1 110 ? 6.479 0.395 11.674 1.00 91.88 110 THR A CA 1
ATOM 884 C C . THR A 1 110 ? 6.824 -0.654 10.618 1.00 91.88 110 THR A C 1
ATOM 886 O O . THR A 1 110 ? 7.821 -0.507 9.909 1.00 91.88 110 THR A O 1
ATOM 889 N N . PHE A 1 111 ? 5.974 -1.674 10.467 1.00 93.94 111 PHE A N 1
ATOM 890 C CA . PHE A 1 111 ? 6.119 -2.703 9.437 1.00 93.94 111 PHE A CA 1
ATOM 891 C C . PHE A 1 111 ? 6.100 -2.103 8.024 1.00 93.94 111 PHE A C 1
ATOM 893 O O . PHE A 1 111 ? 7.006 -2.353 7.230 1.00 93.94 111 PHE A O 1
ATOM 900 N N . LYS A 1 112 ? 5.113 -1.247 7.735 1.00 94.12 112 LYS A N 1
ATOM 901 C CA . LYS A 1 112 ? 4.968 -0.527 6.467 1.00 94.12 112 LYS A CA 1
ATOM 902 C C . LYS A 1 112 ? 6.238 0.245 6.137 1.00 94.12 112 LYS A C 1
ATOM 904 O O . LYS A 1 112 ? 6.759 0.076 5.046 1.00 94.12 112 LYS A O 1
ATOM 909 N N . SER A 1 113 ? 6.767 1.037 7.070 1.00 93.12 113 SER A N 1
ATOM 910 C CA . SER A 1 113 ? 7.994 1.814 6.850 1.00 93.12 113 SER A CA 1
ATOM 911 C C . SER A 1 113 ? 9.174 0.923 6.436 1.00 93.12 113 SER A C 1
ATOM 913 O O . SER A 1 113 ? 9.843 1.200 5.443 1.00 93.12 113 SER A O 1
ATOM 915 N N . GLN A 1 114 ? 9.380 -0.201 7.131 1.00 92.94 114 GLN A N 1
ATOM 916 C CA . GLN A 1 114 ? 10.453 -1.152 6.813 1.00 92.94 114 GLN A CA 1
ATOM 917 C C . GLN A 1 114 ? 10.282 -1.786 5.426 1.00 92.94 114 GLN A C 1
ATOM 919 O O . GLN A 1 114 ? 11.240 -1.860 4.656 1.00 92.94 114 GLN A O 1
ATOM 924 N N . GLN A 1 115 ? 9.065 -2.213 5.086 1.00 93.88 115 GLN A N 1
ATOM 925 C CA . GLN A 1 115 ? 8.774 -2.824 3.788 1.00 93.88 115 GLN A CA 1
ATOM 926 C C . GLN A 1 115 ? 8.822 -1.814 2.636 1.00 93.88 115 GLN A C 1
ATOM 928 O O . GLN A 1 115 ? 9.267 -2.141 1.534 1.00 93.88 115 GLN A O 1
ATOM 933 N N . GLU A 1 116 ? 8.416 -0.567 2.875 1.00 93.94 116 GLU A N 1
ATOM 934 C CA . GLU A 1 116 ? 8.518 0.503 1.885 1.00 93.94 116 GLU A CA 1
ATOM 935 C C . GLU A 1 116 ? 9.982 0.806 1.545 1.00 93.94 116 GLU A C 1
ATOM 937 O O . GLU A 1 116 ? 10.289 0.976 0.368 1.00 93.94 116 GLU A O 1
ATOM 942 N N . GLU A 1 117 ? 10.909 0.796 2.511 1.00 93.25 117 GLU A N 1
ATOM 943 C CA . GLU A 1 117 ? 12.348 0.932 2.217 1.00 93.25 117 GLU A CA 1
ATOM 944 C C . GLU A 1 117 ? 12.866 -0.182 1.299 1.00 93.25 117 GLU A C 1
ATOM 946 O O . GLU A 1 117 ? 13.618 0.084 0.356 1.00 93.25 117 GLU A O 1
ATOM 951 N N . ILE A 1 118 ? 12.427 -1.424 1.524 1.00 93.19 118 ILE A N 1
ATOM 952 C CA . ILE A 1 118 ? 12.770 -2.556 0.653 1.00 93.19 118 ILE A CA 1
ATOM 953 C C . ILE A 1 118 ? 12.220 -2.312 -0.757 1.00 93.19 118 ILE A C 1
ATOM 955 O O . ILE A 1 118 ? 12.959 -2.434 -1.737 1.00 93.19 118 ILE A O 1
ATOM 959 N N . CYS A 1 119 ? 10.958 -1.889 -0.870 1.00 94.50 119 CYS A N 1
ATOM 960 C CA . CYS A 1 119 ? 10.339 -1.544 -2.149 1.00 94.50 119 CYS A CA 1
ATOM 961 C C . CYS A 1 119 ? 11.122 -0.442 -2.877 1.00 94.50 119 CYS A C 1
ATOM 963 O O . CYS A 1 119 ? 11.496 -0.616 -4.035 1.00 94.50 119 CYS A O 1
ATOM 965 N N . TYR A 1 120 ? 11.435 0.669 -2.205 1.00 93.19 120 TYR A N 1
ATOM 966 C CA . TYR A 1 120 ? 12.200 1.766 -2.801 1.00 93.19 120 TYR A CA 1
ATOM 967 C C . TYR A 1 120 ? 13.602 1.334 -3.235 1.00 93.19 120 TYR A C 1
ATOM 969 O O . TYR A 1 120 ? 14.073 1.766 -4.289 1.00 93.19 120 TYR A O 1
ATOM 977 N N . SER A 1 121 ? 14.259 0.463 -2.469 1.00 91.50 121 SER A N 1
ATOM 978 C CA . SER A 1 121 ? 15.559 -0.107 -2.832 1.00 91.50 121 SER A CA 1
ATOM 979 C C . SER A 1 121 ? 15.478 -0.941 -4.117 1.00 91.50 121 SER A C 1
ATOM 981 O O . SER A 1 121 ? 16.281 -0.748 -5.037 1.00 91.50 121 SER A O 1
ATOM 983 N N . ILE A 1 122 ? 14.460 -1.802 -4.236 1.00 92.00 122 ILE A N 1
ATOM 984 C CA . ILE A 1 122 ? 14.204 -2.604 -5.442 1.00 92.00 122 ILE A CA 1
ATOM 985 C C . ILE A 1 122 ? 13.958 -1.697 -6.652 1.00 92.00 122 ILE A C 1
ATOM 987 O O . ILE A 1 122 ? 14.592 -1.876 -7.695 1.00 92.00 122 ILE A O 1
ATOM 991 N N . LEU A 1 123 ? 13.082 -0.698 -6.509 1.00 92.06 123 LEU A N 1
ATOM 992 C CA . LEU A 1 123 ? 12.759 0.243 -7.583 1.00 92.06 123 LEU A CA 1
ATOM 993 C C . LEU A 1 123 ? 13.980 1.066 -8.004 1.00 92.06 123 LEU A C 1
ATOM 995 O O . LEU A 1 123 ? 14.219 1.266 -9.192 1.00 92.06 123 LEU A O 1
ATOM 999 N N . ARG A 1 124 ? 14.814 1.490 -7.053 1.00 90.81 124 ARG A N 1
ATOM 1000 C CA . ARG A 1 124 ? 16.064 2.189 -7.361 1.00 90.81 124 ARG A CA 1
ATOM 1001 C C . ARG A 1 124 ? 17.032 1.306 -8.143 1.00 90.81 124 ARG A C 1
ATOM 1003 O O . ARG A 1 124 ? 17.615 1.768 -9.120 1.00 90.81 124 ARG A O 1
ATOM 1010 N N . ASN A 1 125 ? 17.185 0.041 -7.753 1.00 89.69 125 ASN A N 1
ATOM 1011 C CA . ASN A 1 125 ? 18.020 -0.908 -8.491 1.00 89.69 125 ASN A CA 1
ATOM 1012 C C . ASN A 1 125 ? 17.498 -1.116 -9.922 1.00 89.69 125 ASN A C 1
ATOM 1014 O O . ASN A 1 125 ? 18.271 -1.079 -10.877 1.00 89.69 125 ASN A O 1
ATOM 1018 N N . LEU A 1 126 ? 16.180 -1.257 -10.076 1.00 91.38 126 LEU A N 1
ATOM 1019 C CA . LEU A 1 126 ? 15.519 -1.373 -11.373 1.00 91.38 126 LEU A CA 1
ATOM 1020 C C . LEU A 1 126 ? 15.838 -0.183 -12.277 1.00 91.38 126 LEU A C 1
ATOM 1022 O O . LEU A 1 126 ? 16.299 -0.388 -13.397 1.00 91.38 126 LEU A O 1
ATOM 1026 N N . ILE A 1 127 ? 15.641 1.041 -11.786 1.00 89.56 127 ILE A N 1
ATOM 1027 C CA . ILE A 1 127 ? 15.875 2.268 -12.557 1.00 89.56 127 ILE A CA 1
ATOM 1028 C C . ILE A 1 127 ? 17.349 2.387 -12.936 1.00 89.56 127 ILE A C 1
ATOM 1030 O O . ILE A 1 127 ? 17.667 2.566 -14.109 1.00 89.56 127 ILE A O 1
ATOM 1034 N N . ASN A 1 128 ? 18.255 2.188 -11.977 1.00 87.75 128 ASN A N 1
ATOM 1035 C CA . ASN A 1 128 ? 19.697 2.247 -12.220 1.00 87.75 128 ASN A CA 1
ATOM 1036 C C . ASN A 1 128 ? 20.156 1.218 -13.258 1.00 87.75 128 ASN A C 1
ATOM 1038 O O . ASN A 1 128 ? 21.065 1.481 -14.044 1.00 87.75 128 ASN A O 1
ATOM 1042 N N . LYS A 1 129 ? 19.562 0.022 -13.256 1.00 88.12 129 LYS A N 1
ATOM 1043 C CA . LYS A 1 129 ? 19.852 -0.999 -14.260 1.00 88.12 129 LYS A CA 1
ATOM 1044 C C . LYS A 1 129 ? 19.270 -0.632 -15.614 1.00 88.12 129 LYS A C 1
ATOM 1046 O O . LYS A 1 129 ? 19.970 -0.736 -16.615 1.00 88.12 129 LYS A O 1
ATOM 1051 N N . PHE A 1 130 ? 18.011 -0.220 -15.646 1.00 88.19 130 PHE A N 1
ATOM 1052 C CA . PHE A 1 130 ? 17.306 0.094 -16.879 1.00 88.19 130 PHE A CA 1
ATOM 1053 C C . PHE A 1 130 ? 17.921 1.298 -17.601 1.00 88.19 130 PHE A C 1
ATOM 1055 O O . PHE A 1 130 ? 18.073 1.279 -18.819 1.00 88.19 130 PHE A O 1
ATOM 1062 N N . GLN A 1 131 ? 18.418 2.280 -16.847 1.00 86.19 131 GLN A N 1
ATOM 1063 C CA . GLN A 1 131 ? 19.187 3.405 -17.371 1.00 86.19 131 GLN A CA 1
ATOM 1064 C C . GLN A 1 131 ? 20.406 2.963 -18.202 1.00 86.19 131 GLN A C 1
ATOM 1066 O O . GLN A 1 131 ? 20.737 3.593 -19.204 1.00 86.19 131 GLN A O 1
ATOM 1071 N N . LYS A 1 132 ? 21.062 1.849 -17.845 1.00 85.50 132 LYS A N 1
ATOM 1072 C CA . LYS A 1 132 ? 22.246 1.346 -18.568 1.00 85.50 132 LYS A CA 1
ATOM 1073 C C . LYS A 1 132 ? 21.935 0.853 -19.986 1.00 85.50 132 LYS A C 1
ATOM 1075 O O . LYS A 1 132 ? 22.875 0.611 -20.738 1.00 85.50 132 LYS A O 1
ATOM 1080 N N . ILE A 1 133 ? 20.657 0.727 -20.358 1.00 83.69 133 ILE A N 1
ATOM 1081 C CA . ILE A 1 133 ? 20.222 0.390 -21.722 1.00 83.69 133 ILE A CA 1
ATOM 1082 C C . ILE A 1 133 ? 20.410 1.590 -22.680 1.00 83.69 133 ILE A C 1
ATOM 1084 O O . ILE A 1 133 ? 20.440 1.394 -23.890 1.00 83.69 133 ILE A O 1
ATOM 1088 N N . ARG A 1 134 ? 20.641 2.811 -22.156 1.00 83.06 134 ARG A N 1
ATOM 1089 C CA . ARG A 1 134 ? 20.987 4.032 -22.921 1.00 83.06 134 ARG A CA 1
ATOM 1090 C C . ARG A 1 134 ? 19.971 4.413 -24.001 1.00 83.06 134 ARG A C 1
ATOM 1092 O O . ARG A 1 134 ? 20.322 4.731 -25.136 1.00 83.06 134 ARG A O 1
ATOM 1099 N N . ILE A 1 135 ? 18.689 4.373 -23.643 1.00 83.62 135 ILE A N 1
ATOM 1100 C CA . ILE A 1 135 ? 17.610 4.906 -24.482 1.00 83.62 135 ILE A CA 1
ATOM 1101 C C . ILE A 1 135 ? 17.455 6.393 -24.128 1.00 83.62 135 ILE A C 1
ATOM 1103 O O . ILE A 1 135 ? 17.062 6.663 -22.994 1.00 83.62 135 ILE A O 1
ATOM 1107 N N . PRO A 1 136 ? 17.702 7.352 -25.045 1.00 82.31 136 PRO A N 1
ATOM 1108 C CA . PRO A 1 136 ? 17.866 8.771 -24.699 1.00 82.31 136 PRO A CA 1
ATOM 1109 C C . PRO A 1 136 ? 16.734 9.360 -23.843 1.00 82.31 136 PRO A C 1
ATOM 1111 O O . PRO A 1 136 ? 16.981 9.867 -22.754 1.00 82.31 136 PRO A O 1
ATOM 1114 N N . LEU A 1 137 ? 15.474 9.175 -24.263 1.00 82.25 137 LEU A N 1
ATOM 1115 C CA . LEU A 1 137 ? 14.293 9.654 -23.526 1.00 82.25 137 LEU A CA 1
ATOM 1116 C C . LEU A 1 137 ? 14.205 9.085 -22.096 1.00 82.25 137 LEU A C 1
ATOM 1118 O O . LEU A 1 137 ? 13.720 9.748 -21.181 1.00 82.25 137 LEU A O 1
ATOM 1122 N N . LEU A 1 138 ? 14.639 7.838 -21.908 1.00 83.31 138 LEU A N 1
ATOM 1123 C CA . LEU A 1 138 ? 14.546 7.124 -20.634 1.00 83.31 138 LEU A CA 1
ATOM 1124 C C . LEU A 1 138 ? 15.756 7.413 -19.742 1.00 83.31 138 LEU A C 1
ATOM 1126 O O . LEU A 1 138 ? 15.628 7.407 -18.518 1.00 83.31 138 LEU A O 1
ATOM 1130 N N . GLU A 1 139 ? 16.915 7.655 -20.353 1.00 83.12 139 GLU A N 1
ATOM 1131 C CA . GLU A 1 139 ? 18.176 7.975 -19.694 1.00 83.12 139 GLU A CA 1
ATOM 1132 C C . GLU A 1 139 ? 18.155 9.386 -19.108 1.00 83.12 139 GLU A C 1
ATOM 1134 O O . GLU A 1 139 ? 18.485 9.546 -17.933 1.00 83.12 139 GLU A O 1
ATOM 1139 N N . ASP A 1 140 ? 17.692 10.383 -19.866 1.00 81.56 140 ASP A N 1
ATOM 1140 C CA . ASP A 1 140 ? 17.555 11.760 -19.377 1.00 81.56 140 ASP A CA 1
ATOM 1141 C C . ASP A 1 140 ? 16.649 11.805 -18.145 1.00 81.56 140 ASP A C 1
ATOM 1143 O O . ASP A 1 140 ? 17.019 12.332 -17.091 1.00 81.56 140 ASP A O 1
ATOM 1147 N N . ARG A 1 141 ? 15.497 11.131 -18.228 1.00 82.62 141 ARG A N 1
ATOM 1148 C CA . ARG A 1 141 ? 14.564 11.045 -17.106 1.00 82.62 141 ARG A CA 1
ATOM 1149 C C . ARG A 1 141 ? 15.143 10.251 -15.929 1.00 82.62 141 ARG A C 1
ATOM 1151 O O . ARG A 1 141 ? 14.908 10.624 -14.787 1.00 82.62 141 ARG A O 1
ATOM 1158 N N . ALA A 1 142 ? 15.923 9.195 -16.164 1.00 80.12 142 ALA A N 1
ATOM 1159 C CA . ALA A 1 142 ? 16.579 8.449 -15.085 1.00 80.12 142 ALA A CA 1
ATOM 1160 C C . ALA A 1 142 ? 17.666 9.280 -14.377 1.00 80.12 142 ALA A C 1
ATOM 1162 O O . ALA A 1 142 ? 17.780 9.222 -13.152 1.00 80.12 142 ALA A O 1
ATOM 1163 N N . ASN A 1 143 ? 18.422 10.093 -15.121 1.00 81.00 143 ASN A N 1
ATOM 1164 C CA . ASN A 1 143 ? 19.448 10.999 -14.593 1.00 81.00 143 ASN A CA 1
ATOM 1165 C C . ASN A 1 143 ? 18.866 12.083 -13.670 1.00 81.00 143 ASN A C 1
ATOM 1167 O O . ASN A 1 143 ? 19.425 12.382 -12.609 1.00 81.00 143 ASN A O 1
ATOM 1171 N N . GLU A 1 144 ? 17.704 12.641 -14.017 1.00 78.69 144 GLU A N 1
ATOM 1172 C CA . GLU A 1 144 ? 16.978 13.588 -13.153 1.00 78.69 144 GLU A CA 1
ATOM 1173 C C . GLU A 1 144 ? 16.552 12.977 -11.807 1.00 78.69 144 GLU A C 1
ATOM 1175 O O . GLU A 1 144 ? 16.332 13.684 -10.816 1.00 78.69 144 GLU A O 1
ATOM 1180 N N . ILE A 1 145 ? 16.404 11.655 -11.768 1.00 74.19 145 ILE A N 1
ATOM 1181 C CA . ILE A 1 145 ? 15.856 10.925 -10.627 1.00 74.19 145 ILE A CA 1
ATOM 1182 C C . ILE A 1 145 ? 16.983 10.420 -9.739 1.00 74.19 145 ILE A C 1
ATOM 1184 O O . ILE A 1 145 ? 16.938 10.635 -8.524 1.00 74.19 145 ILE A O 1
ATOM 1188 N N . SER A 1 146 ? 18.032 9.849 -10.337 1.00 69.12 146 SER A N 1
ATOM 1189 C CA . SER A 1 146 ? 19.237 9.402 -9.634 1.00 69.12 146 SER A CA 1
ATOM 1190 C C . SER A 1 146 ? 19.946 10.548 -8.902 1.00 69.12 146 SER A C 1
ATOM 1192 O O . SER A 1 146 ? 20.421 10.354 -7.785 1.00 69.12 146 SER A O 1
ATOM 1194 N N . SER A 1 147 ? 19.927 11.760 -9.462 1.00 70.19 147 SER A N 1
ATOM 1195 C CA . SER A 1 147 ? 20.475 12.970 -8.829 1.00 70.19 147 SER A CA 1
ATOM 1196 C C . SER A 1 147 ? 19.654 13.491 -7.639 1.00 70.19 147 SER A C 1
ATOM 1198 O O . SER A 1 147 ? 20.188 14.196 -6.786 1.00 70.19 147 SER A O 1
ATOM 1200 N N . SER A 1 148 ? 18.370 13.136 -7.541 1.00 70.25 148 SER A N 1
ATOM 1201 C CA . SER A 1 148 ? 17.452 13.709 -6.545 1.00 70.25 148 SER A CA 1
ATOM 1202 C C . SER A 1 148 ? 17.360 12.940 -5.225 1.00 70.25 148 SER A C 1
ATOM 1204 O O . SER A 1 148 ? 16.849 13.482 -4.249 1.00 70.25 148 SER A O 1
ATOM 1206 N N . TYR A 1 149 ? 17.764 11.663 -5.205 1.00 71.12 149 TYR A N 1
ATOM 1207 C CA . TYR A 1 149 ? 17.525 10.707 -4.110 1.00 71.12 149 TYR A CA 1
ATOM 1208 C C . TYR A 1 149 ? 16.059 10.606 -3.607 1.00 71.12 149 TYR A C 1
ATOM 1210 O O . TYR A 1 149 ? 15.815 9.871 -2.647 1.00 71.12 149 TYR A O 1
ATOM 1218 N N . SER A 1 150 ? 15.086 11.259 -4.260 1.00 83.12 150 SER A N 1
ATOM 1219 C CA . SER A 1 150 ? 13.675 11.332 -3.851 1.00 83.12 150 SER A CA 1
ATOM 1220 C C . SER A 1 150 ? 12.931 10.034 -4.154 1.00 83.12 150 SER A C 1
ATOM 1222 O O . SER A 1 150 ? 13.079 9.440 -5.222 1.00 83.12 150 SER A O 1
ATOM 1224 N N . LYS A 1 151 ? 12.114 9.600 -3.192 1.00 85.25 151 LYS A N 1
ATOM 1225 C CA . LYS A 1 151 ? 11.273 8.400 -3.282 1.00 85.25 151 LYS A CA 1
ATOM 1226 C C . LYS A 1 151 ? 10.107 8.594 -4.248 1.00 85.25 151 LYS A C 1
ATOM 1228 O O . LYS A 1 151 ? 9.783 7.694 -5.015 1.00 85.25 151 LYS A O 1
ATOM 1233 N N . GLU A 1 152 ? 9.533 9.787 -4.242 1.00 84.81 152 GLU A N 1
ATOM 1234 C CA . GLU A 1 152 ? 8.441 10.215 -5.111 1.00 84.81 152 GLU A CA 1
ATOM 1235 C C . GLU A 1 152 ? 8.885 10.154 -6.570 1.00 84.81 152 GLU A C 1
ATOM 1237 O O . GLU A 1 152 ? 8.224 9.536 -7.399 1.00 84.81 152 GLU A O 1
ATOM 1242 N N . LYS A 1 153 ? 10.081 10.671 -6.864 1.00 85.06 153 LYS A N 1
ATOM 1243 C CA . LYS A 1 153 ? 10.636 10.620 -8.215 1.00 85.06 153 LYS A CA 1
ATOM 1244 C C . LYS A 1 153 ? 10.887 9.197 -8.721 1.00 85.06 153 LYS A C 1
ATOM 1246 O O . LYS A 1 153 ? 10.716 8.946 -9.908 1.00 85.06 153 LYS A O 1
ATOM 1251 N N . LEU A 1 154 ? 11.252 8.244 -7.854 1.00 86.69 154 LEU A N 1
ATOM 1252 C CA . LEU A 1 154 ? 11.372 6.833 -8.265 1.00 86.69 154 LEU A CA 1
ATOM 1253 C C . LEU A 1 154 ? 10.026 6.280 -8.753 1.00 86.69 154 LEU A C 1
ATOM 1255 O O . LEU A 1 154 ? 9.983 5.558 -9.746 1.00 86.69 154 LEU A O 1
ATOM 1259 N N . VAL A 1 155 ? 8.938 6.637 -8.068 1.00 88.69 155 VAL A N 1
ATOM 1260 C CA . VAL A 1 155 ? 7.575 6.254 -8.456 1.00 88.69 155 VAL A CA 1
ATOM 1261 C C . VAL A 1 155 ? 7.169 6.938 -9.760 1.00 88.69 155 VAL A C 1
ATOM 1263 O O . VAL A 1 155 ? 6.722 6.255 -10.679 1.00 88.69 155 VAL A O 1
ATOM 1266 N N . GLU A 1 156 ? 7.415 8.243 -9.893 1.00 88.69 156 GLU A N 1
ATOM 1267 C CA . GLU A 1 156 ? 7.136 8.990 -11.128 1.00 88.69 156 GLU A CA 1
ATOM 1268 C C . GLU A 1 156 ? 7.857 8.399 -12.348 1.00 88.69 156 GLU A C 1
ATOM 1270 O O . GLU A 1 156 ? 7.331 8.450 -13.458 1.00 88.69 156 GLU A O 1
ATOM 1275 N N . TYR A 1 157 ? 9.053 7.821 -12.178 1.00 89.81 157 TYR A N 1
ATOM 1276 C CA . TYR A 1 157 ? 9.740 7.141 -13.280 1.00 89.81 157 TYR A CA 1
ATOM 1277 C C . TYR A 1 157 ? 8.963 5.931 -13.788 1.00 89.81 157 TYR A C 1
ATOM 1279 O O . TYR A 1 157 ? 8.862 5.717 -14.992 1.00 89.81 157 TYR A O 1
ATOM 1287 N N . ILE A 1 158 ? 8.429 5.124 -12.872 1.00 90.81 158 ILE A N 1
ATOM 1288 C CA . ILE A 1 158 ? 7.654 3.933 -13.224 1.00 90.81 158 ILE A CA 1
ATOM 1289 C C . ILE A 1 158 ? 6.407 4.371 -13.978 1.00 90.81 158 ILE A C 1
ATOM 1291 O O . ILE A 1 158 ? 6.130 3.859 -15.058 1.00 90.81 158 ILE A O 1
ATOM 1295 N N . GLU A 1 159 ? 5.702 5.369 -13.452 1.00 90.12 159 GLU A N 1
ATOM 1296 C CA . GLU A 1 159 ? 4.532 5.951 -14.108 1.00 90.12 159 GLU A CA 1
ATOM 1297 C C . GLU A 1 159 ? 4.879 6.491 -15.496 1.00 90.12 159 GLU A C 1
ATOM 1299 O O . GLU A 1 159 ? 4.155 6.230 -16.452 1.00 90.12 159 GLU A O 1
ATOM 1304 N N . PHE A 1 160 ? 6.026 7.155 -15.643 1.00 91.12 160 PHE A N 1
ATOM 1305 C CA . PHE A 1 160 ? 6.519 7.626 -16.930 1.00 91.12 160 PHE A CA 1
ATOM 1306 C C . PHE A 1 160 ? 6.745 6.477 -17.922 1.00 91.12 160 PHE A C 1
ATOM 1308 O O . PHE A 1 160 ? 6.253 6.553 -19.045 1.00 91.12 160 PHE A O 1
ATOM 1315 N N . ILE A 1 161 ? 7.432 5.397 -17.531 1.00 92.12 161 ILE A N 1
ATOM 1316 C CA . ILE A 1 161 ? 7.650 4.236 -18.414 1.00 92.12 161 ILE A CA 1
ATOM 1317 C C . ILE A 1 161 ? 6.320 3.605 -18.839 1.00 92.12 161 ILE A C 1
ATOM 1319 O O . ILE A 1 161 ? 6.128 3.269 -20.010 1.00 92.12 161 ILE A O 1
ATOM 1323 N N . LEU A 1 162 ? 5.398 3.439 -17.893 1.00 91.44 162 LEU A N 1
ATOM 1324 C CA . LEU A 1 162 ? 4.140 2.742 -18.132 1.00 91.44 162 LEU A CA 1
ATOM 1325 C C . LEU A 1 162 ? 3.161 3.581 -18.960 1.00 91.44 162 LEU A C 1
ATOM 1327 O O . LEU A 1 162 ? 2.605 3.081 -19.936 1.00 91.44 162 LEU A O 1
ATOM 1331 N N . LEU A 1 163 ? 2.975 4.851 -18.600 1.00 91.31 163 LEU A N 1
ATOM 1332 C CA . LEU A 1 163 ? 1.861 5.677 -19.072 1.00 91.31 163 LEU A CA 1
ATOM 1333 C C . LEU A 1 163 ? 2.240 6.661 -20.184 1.00 91.31 163 LEU A C 1
ATOM 1335 O O . LEU A 1 163 ? 1.351 7.158 -20.873 1.00 91.31 163 LEU A O 1
ATOM 1339 N N . ASN A 1 164 ? 3.525 6.963 -20.394 1.00 90.88 164 ASN A N 1
ATOM 1340 C CA . ASN A 1 164 ? 3.910 7.924 -21.425 1.00 90.88 164 ASN A CA 1
ATOM 1341 C C . ASN A 1 164 ? 3.793 7.294 -22.829 1.00 90.88 164 ASN A C 1
ATOM 1343 O O . ASN A 1 164 ? 4.463 6.292 -23.093 1.00 90.88 164 ASN A O 1
ATOM 1347 N N . PRO A 1 165 ? 3.005 7.874 -23.756 1.00 89.00 165 PRO A N 1
ATOM 1348 C CA . PRO A 1 165 ? 2.811 7.328 -25.101 1.00 89.00 165 PRO A CA 1
ATOM 1349 C C . PRO A 1 165 ? 4.095 7.292 -25.941 1.00 89.00 165 PRO A C 1
ATOM 1351 O O . PRO A 1 165 ? 4.212 6.449 -26.825 1.00 89.00 165 PRO A O 1
ATOM 1354 N N . SER A 1 166 ? 5.073 8.152 -25.645 1.00 90.44 166 SER A N 1
ATOM 1355 C CA . SER A 1 166 ? 6.369 8.192 -26.335 1.00 90.44 166 SER A CA 1
ATOM 1356 C C . SER A 1 166 ? 7.296 7.033 -25.958 1.00 90.44 166 SER A C 1
ATOM 1358 O O . SER A 1 166 ? 8.339 6.852 -26.582 1.00 90.44 166 SER A O 1
ATOM 1360 N N . VAL A 1 167 ? 6.954 6.250 -24.931 1.00 90.75 167 VAL A N 1
ATOM 1361 C CA . VAL A 1 167 ? 7.697 5.037 -24.580 1.00 90.75 167 VAL A CA 1
ATOM 1362 C C . VAL A 1 167 ? 7.214 3.901 -25.475 1.00 90.75 167 VAL A C 1
ATOM 1364 O O . VAL A 1 167 ? 6.025 3.592 -25.539 1.00 90.75 167 VAL A O 1
ATOM 1367 N N . GLU A 1 168 ? 8.133 3.266 -26.191 1.00 92.50 168 GLU A N 1
ATOM 1368 C CA . GLU A 1 168 ? 7.796 2.149 -27.071 1.00 92.50 168 GLU A CA 1
ATOM 1369 C C . GLU A 1 168 ? 7.428 0.888 -26.281 1.00 92.50 168 GLU A C 1
ATOM 1371 O O . GLU A 1 168 ? 7.931 0.644 -25.180 1.00 92.50 168 GLU A O 1
ATOM 1376 N N . HIS A 1 169 ? 6.583 0.039 -26.874 1.00 92.69 169 HIS A N 1
ATOM 1377 C CA . HIS A 1 169 ? 6.153 -1.230 -26.272 1.00 92.69 169 HIS A CA 1
ATOM 1378 C C . HIS A 1 169 ? 7.332 -2.105 -25.835 1.00 92.69 169 HIS A C 1
ATOM 1380 O O . HIS A 1 169 ? 7.372 -2.566 -24.697 1.00 92.69 169 HIS A O 1
ATOM 1386 N N . GLN A 1 170 ? 8.340 -2.254 -26.699 1.00 92.69 170 GLN A N 1
ATOM 1387 C CA . GLN A 1 170 ? 9.534 -3.051 -26.409 1.00 92.69 170 GLN A CA 1
ATOM 1388 C C . GLN A 1 170 ? 10.294 -2.565 -25.168 1.00 92.69 170 GLN A C 1
ATOM 1390 O O . GLN A 1 170 ? 10.749 -3.378 -24.366 1.00 92.69 170 GLN A O 1
ATOM 1395 N N . HIS A 1 171 ? 10.368 -1.249 -24.948 1.00 93.31 171 HIS A N 1
ATOM 1396 C CA . HIS A 1 171 ? 11.039 -0.681 -23.781 1.00 93.31 171 HIS A CA 1
ATOM 1397 C C . HIS A 1 171 ? 10.267 -0.979 -22.495 1.00 93.31 171 HIS A C 1
ATOM 1399 O O . HIS A 1 171 ? 10.880 -1.288 -21.474 1.00 93.31 171 HIS A O 1
ATOM 1405 N N . ARG A 1 172 ? 8.927 -0.967 -22.546 1.00 94.06 172 ARG A N 1
ATOM 1406 C CA . ARG A 1 172 ? 8.103 -1.408 -21.413 1.00 94.06 172 ARG A CA 1
ATOM 1407 C C . ARG A 1 172 ? 8.333 -2.889 -21.122 1.00 94.06 172 ARG A C 1
ATOM 1409 O O . ARG A 1 172 ? 8.587 -3.239 -19.976 1.00 94.06 172 ARG A O 1
ATOM 1416 N N . VAL A 1 173 ? 8.338 -3.750 -22.140 1.00 93.69 173 VAL A N 1
ATOM 1417 C CA . VAL A 1 173 ? 8.623 -5.187 -21.964 1.00 93.69 173 VAL A CA 1
ATOM 1418 C C . VAL A 1 173 ? 10.004 -5.408 -21.333 1.00 93.69 173 VAL A C 1
ATOM 1420 O O . VAL A 1 173 ? 10.130 -6.175 -20.379 1.00 93.69 173 VAL A O 1
ATOM 1423 N N . TRP A 1 174 ? 11.042 -4.697 -21.786 1.00 92.25 174 TRP A N 1
ATOM 1424 C CA . TRP A 1 174 ? 12.376 -4.760 -21.172 1.00 92.25 174 TRP A CA 1
ATOM 1425 C C . TRP A 1 174 ? 12.376 -4.306 -19.712 1.00 92.25 174 TRP A C 1
ATOM 1427 O O . TRP A 1 174 ? 13.036 -4.929 -18.883 1.00 92.25 174 TRP A O 1
ATOM 1437 N N . PHE A 1 175 ? 11.611 -3.263 -19.385 1.00 92.62 175 PHE A N 1
ATOM 1438 C CA . PHE A 1 175 ? 11.470 -2.777 -18.016 1.00 92.62 175 PHE A CA 1
ATOM 1439 C C . PHE A 1 175 ? 10.856 -3.842 -17.099 1.00 92.62 175 PHE A C 1
ATOM 1441 O O . PHE A 1 175 ? 11.410 -4.132 -16.038 1.00 92.62 175 PHE A O 1
ATOM 1448 N N . PHE A 1 176 ? 9.773 -4.494 -17.539 1.00 92.00 176 PHE A N 1
ATOM 1449 C CA . PHE A 1 176 ? 9.155 -5.611 -16.814 1.00 92.00 176 PHE A CA 1
ATOM 1450 C C . PHE A 1 176 ? 10.096 -6.811 -16.674 1.00 92.00 176 PHE A C 1
ATOM 1452 O O . PHE A 1 176 ? 10.069 -7.487 -15.650 1.00 92.00 176 PHE A O 1
ATOM 1459 N N . ASN A 1 177 ? 10.966 -7.058 -17.652 1.00 90.88 177 ASN A N 1
ATOM 1460 C CA . ASN A 1 177 ? 11.910 -8.178 -17.642 1.00 90.88 177 ASN A CA 1
ATOM 1461 C C . ASN A 1 177 ? 13.218 -7.921 -16.891 1.00 90.88 177 ASN A 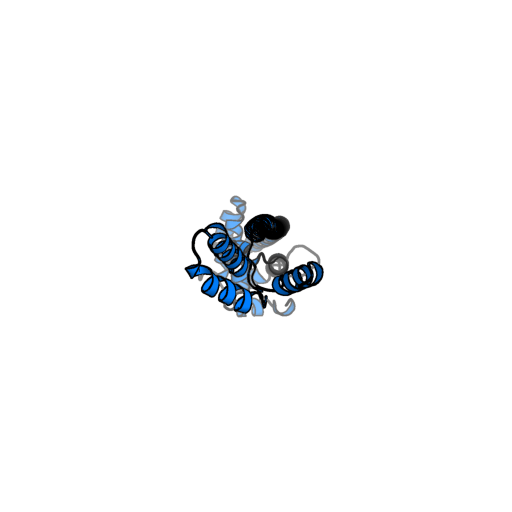C 1
ATOM 1463 O O . ASN A 1 177 ? 14.042 -8.832 -16.768 1.00 90.88 177 ASN A O 1
ATOM 1467 N N . MET A 1 178 ? 13.442 -6.711 -16.380 1.00 89.88 178 MET A N 1
ATOM 1468 C CA . MET A 1 178 ? 14.736 -6.357 -15.812 1.00 89.88 178 MET A CA 1
ATOM 1469 C C . MET A 1 178 ? 15.006 -7.133 -14.518 1.00 89.88 178 MET A C 1
ATOM 1471 O O . MET A 1 178 ? 14.301 -6.989 -13.517 1.00 89.88 178 MET A O 1
ATOM 1475 N N . ARG A 1 179 ? 16.050 -7.967 -14.521 1.00 86.94 179 ARG A N 1
ATOM 1476 C CA . ARG A 1 179 ? 16.397 -8.848 -13.394 1.00 86.94 179 ARG A CA 1
ATOM 1477 C C . ARG A 1 179 ? 17.376 -8.197 -12.421 1.00 86.94 179 ARG A C 1
ATOM 1479 O O . ARG A 1 179 ? 18.257 -7.422 -12.807 1.00 86.94 179 ARG A O 1
ATOM 1486 N N . GLY A 1 180 ? 17.254 -8.559 -11.146 1.00 75.94 180 GLY A N 1
ATOM 1487 C CA . GLY A 1 180 ? 18.204 -8.184 -10.098 1.00 75.94 180 GLY A CA 1
ATOM 1488 C C . GLY A 1 180 ? 19.555 -8.876 -10.272 1.00 75.94 180 GLY A C 1
ATOM 1489 O O . GLY A 1 180 ? 19.700 -9.798 -11.069 1.00 75.94 180 GLY A O 1
ATOM 1490 N N . GLU A 1 181 ? 20.579 -8.396 -9.572 1.00 64.69 181 GLU A N 1
ATOM 1491 C CA . GLU A 1 181 ? 21.806 -9.177 -9.366 1.00 64.69 181 GLU A CA 1
ATOM 1492 C C . GLU A 1 181 ? 21.532 -10.172 -8.228 1.00 64.69 181 GLU A C 1
ATOM 1494 O O . GLU A 1 181 ? 21.241 -9.744 -7.115 1.00 64.69 181 GLU A O 1
ATOM 1499 N N . GLY A 1 182 ? 21.541 -11.483 -8.504 1.00 60.41 182 GLY A N 1
ATOM 1500 C CA . GLY A 1 182 ? 21.321 -12.513 -7.478 1.00 60.41 182 GLY A CA 1
ATOM 1501 C C . GLY A 1 182 ? 20.542 -13.758 -7.926 1.00 60.41 182 GLY A C 1
ATOM 1502 O O . GLY A 1 182 ? 20.046 -13.846 -9.047 1.00 60.41 182 GLY A O 1
ATOM 1503 N N . GLN A 1 183 ? 20.453 -14.732 -7.010 1.00 49.38 183 GLN A N 1
ATOM 1504 C CA . GLN A 1 183 ? 20.034 -16.128 -7.232 1.00 49.38 183 GLN A CA 1
ATOM 1505 C C . GLN A 1 183 ? 18.533 -16.356 -7.497 1.00 49.38 183 GLN A C 1
ATOM 1507 O O . GLN A 1 183 ? 18.158 -17.463 -7.869 1.00 49.38 183 GLN A O 1
ATOM 1512 N N . THR A 1 184 ? 17.658 -15.360 -7.314 1.00 61.62 184 THR A N 1
ATOM 1513 C CA . THR A 1 184 ? 16.201 -15.587 -7.406 1.00 61.62 184 THR A CA 1
ATOM 1514 C C . THR A 1 184 ? 15.685 -15.692 -8.839 1.00 61.62 184 THR A C 1
ATOM 1516 O O . THR A 1 184 ? 14.595 -16.212 -9.043 1.00 61.62 184 THR A O 1
ATOM 1519 N N . GLY A 1 185 ? 16.412 -15.171 -9.838 1.00 72.56 185 GLY A N 1
ATOM 1520 C CA . GLY A 1 185 ? 15.999 -15.183 -11.251 1.00 72.56 185 GLY A CA 1
ATOM 1521 C C . GLY A 1 185 ? 14.739 -14.360 -11.586 1.00 72.56 185 GLY A C 1
ATOM 1522 O O . GLY A 1 185 ? 14.454 -14.155 -12.765 1.00 72.56 185 GLY A O 1
ATOM 1523 N N . LYS A 1 186 ? 14.014 -13.862 -10.575 1.00 84.94 186 LYS A N 1
ATOM 1524 C CA . LYS A 1 186 ? 12.780 -13.075 -10.692 1.00 84.94 186 LYS A CA 1
ATOM 1525 C C . LYS A 1 186 ? 13.062 -11.637 -11.163 1.00 84.94 186 LYS A C 1
ATOM 1527 O O . LYS A 1 186 ? 14.026 -11.028 -10.676 1.00 84.94 186 LYS A O 1
ATOM 1532 N N . PRO A 1 187 ? 12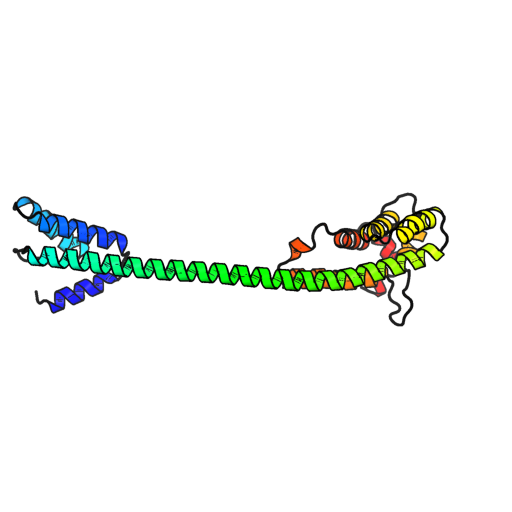.219 -11.048 -12.031 1.00 90.62 187 PRO A N 1
ATOM 1533 C CA . PRO A 1 187 ? 12.307 -9.631 -12.380 1.00 90.62 187 PRO A CA 1
ATOM 1534 C C . PRO A 1 187 ? 12.175 -8.706 -11.159 1.00 90.62 187 PRO A C 1
ATOM 1536 O O . PRO A 1 187 ? 11.443 -9.005 -10.218 1.00 90.62 187 PRO A O 1
ATOM 1539 N N . LEU A 1 188 ? 12.867 -7.564 -11.165 1.00 92.00 188 LEU A N 1
ATOM 1540 C CA . LEU A 1 188 ? 12.861 -6.599 -10.054 1.00 92.00 188 LEU A CA 1
ATOM 1541 C C . LEU A 1 188 ? 11.472 -6.010 -9.815 1.00 92.00 188 LEU A C 1
ATOM 1543 O O . LEU A 1 188 ? 11.038 -5.892 -8.675 1.00 92.00 188 LEU A O 1
ATOM 1547 N N . LEU A 1 189 ? 10.755 -5.689 -10.891 1.00 92.44 189 LEU A N 1
ATOM 1548 C CA . LEU A 1 189 ? 9.379 -5.208 -10.810 1.00 92.44 189 LEU A CA 1
ATOM 1549 C C . LEU A 1 189 ? 8.456 -6.253 -10.154 1.00 92.44 189 LEU A C 1
ATOM 1551 O O . LEU A 1 189 ? 7.605 -5.893 -9.349 1.00 92.44 189 LEU A O 1
ATOM 1555 N N . TYR A 1 190 ? 8.670 -7.546 -10.417 1.00 90.88 190 TYR A N 1
ATOM 1556 C CA . TYR A 1 190 ? 7.923 -8.625 -9.766 1.00 90.88 190 TYR A CA 1
ATOM 1557 C C . TYR A 1 190 ? 8.267 -8.731 -8.268 1.00 90.88 190 TYR A C 1
ATOM 1559 O O . TYR A 1 190 ? 7.372 -8.821 -7.431 1.00 90.88 190 TYR A O 1
ATOM 1567 N N . GLN A 1 191 ? 9.550 -8.618 -7.904 1.00 91.44 191 GLN A N 1
ATOM 1568 C CA . GLN A 1 191 ? 9.973 -8.565 -6.496 1.00 91.44 191 GLN A CA 1
ATOM 1569 C C . GLN A 1 191 ? 9.343 -7.376 -5.755 1.00 91.44 191 GLN A C 1
ATOM 1571 O O . GLN A 1 191 ? 8.928 -7.519 -4.608 1.00 91.44 191 GLN A O 1
ATOM 1576 N N . PHE A 1 192 ? 9.237 -6.211 -6.401 1.00 93.62 192 PHE A N 1
ATOM 1577 C CA . PHE A 1 192 ? 8.530 -5.057 -5.843 1.00 93.62 192 PHE A CA 1
ATOM 1578 C C . PHE A 1 192 ? 7.061 -5.392 -5.546 1.00 93.62 192 PHE A C 1
ATOM 1580 O O . PHE A 1 192 ? 6.597 -5.139 -4.436 1.00 93.62 192 PHE A O 1
ATOM 1587 N N . ILE A 1 193 ? 6.354 -6.016 -6.493 1.00 93.31 193 ILE A N 1
ATOM 1588 C CA . ILE A 1 193 ? 4.960 -6.438 -6.305 1.00 93.31 193 ILE A CA 1
ATOM 1589 C C . ILE A 1 193 ? 4.819 -7.431 -5.148 1.00 93.31 193 ILE A C 1
ATOM 1591 O O . ILE A 1 193 ? 3.918 -7.263 -4.330 1.00 93.31 193 ILE A O 1
ATOM 1595 N N . GLU A 1 194 ? 5.697 -8.433 -5.041 1.00 91.75 194 GLU A N 1
ATOM 1596 C CA . GLU A 1 194 ? 5.669 -9.393 -3.926 1.00 91.75 194 GLU A CA 1
ATOM 1597 C C . GLU A 1 194 ? 5.868 -8.710 -2.567 1.00 91.75 194 GLU A C 1
ATOM 1599 O O . GLU A 1 194 ? 5.119 -8.986 -1.634 1.00 91.75 194 GLU A O 1
ATOM 1604 N N . ASN A 1 195 ? 6.833 -7.792 -2.449 1.00 92.81 195 ASN A N 1
ATOM 1605 C CA . ASN A 1 195 ? 7.071 -7.075 -1.192 1.00 92.81 195 ASN A CA 1
ATOM 1606 C C . ASN A 1 195 ? 5.919 -6.116 -0.860 1.00 92.81 195 ASN A C 1
ATOM 1608 O O . ASN A 1 195 ? 5.486 -6.045 0.287 1.00 92.81 195 ASN A O 1
ATOM 1612 N N . TYR A 1 196 ? 5.361 -5.421 -1.855 1.00 95.12 196 TYR A N 1
ATOM 1613 C CA . TYR A 1 196 ? 4.234 -4.523 -1.617 1.00 95.12 196 TYR A CA 1
ATOM 1614 C C . TYR A 1 196 ? 2.947 -5.283 -1.254 1.00 95.12 196 TYR A C 1
ATOM 1616 O O . TYR A 1 196 ? 2.183 -4.818 -0.408 1.00 95.12 196 TYR A O 1
ATOM 1624 N N . LYS A 1 197 ? 2.724 -6.485 -1.809 1.00 94.31 197 LYS A N 1
ATOM 1625 C CA . LYS A 1 197 ? 1.619 -7.368 -1.393 1.00 94.31 197 LYS A CA 1
ATOM 1626 C C . LYS A 1 197 ? 1.681 -7.699 0.099 1.00 94.31 197 LYS A C 1
ATOM 1628 O O . LYS A 1 197 ? 0.646 -7.646 0.745 1.00 94.31 197 LYS A O 1
ATOM 1633 N N . GLN A 1 198 ? 2.868 -7.905 0.675 1.00 95.31 198 GLN A N 1
ATOM 1634 C CA . GLN A 1 198 ? 3.000 -8.127 2.125 1.00 95.31 198 GLN A CA 1
ATOM 1635 C C . GLN A 1 198 ? 2.478 -6.937 2.948 1.00 95.31 198 GLN A C 1
ATOM 1637 O O . GLN A 1 198 ? 1.885 -7.133 4.005 1.00 95.31 198 GLN A O 1
ATOM 1642 N N . ILE A 1 199 ? 2.654 -5.701 2.459 1.00 95.56 199 ILE A N 1
ATOM 1643 C CA . ILE A 1 199 ? 2.086 -4.498 3.089 1.00 95.56 199 ILE A CA 1
ATOM 1644 C C . ILE A 1 199 ? 0.558 -4.529 3.023 1.00 95.56 199 ILE A C 1
ATOM 1646 O O . ILE A 1 199 ? -0.098 -4.225 4.016 1.00 95.56 199 ILE A O 1
ATOM 1650 N N . ILE A 1 200 ? -0.005 -4.900 1.871 1.00 94.88 200 ILE A N 1
ATOM 1651 C CA . ILE A 1 200 ? -1.457 -5.011 1.683 1.00 94.88 200 ILE A CA 1
ATOM 1652 C C . ILE A 1 200 ? -2.038 -6.090 2.603 1.00 94.88 200 ILE A C 1
ATOM 1654 O O . ILE A 1 200 ? -3.022 -5.828 3.293 1.00 94.88 200 ILE A O 1
ATOM 1658 N N . ASP A 1 201 ? -1.416 -7.265 2.649 1.00 95.31 201 ASP A N 1
ATOM 1659 C CA . ASP A 1 201 ? -1.880 -8.405 3.440 1.00 95.31 201 ASP A CA 1
ATOM 1660 C C . ASP A 1 201 ? -1.845 -8.087 4.943 1.00 95.31 201 ASP A C 1
ATOM 1662 O O . ASP A 1 201 ? -2.821 -8.328 5.658 1.00 95.31 201 ASP A O 1
ATOM 1666 N N . GLU A 1 202 ? -0.767 -7.462 5.432 1.00 94.31 202 GLU A N 1
ATOM 1667 C CA . GLU A 1 202 ? -0.682 -7.048 6.838 1.00 94.31 202 GLU A CA 1
ATOM 1668 C C . GLU A 1 202 ? -1.668 -5.906 7.148 1.00 94.31 202 GLU A C 1
ATOM 1670 O O . GLU A 1 202 ? -2.270 -5.887 8.223 1.00 94.31 202 GLU A O 1
ATOM 1675 N N . ALA A 1 203 ? -1.912 -4.992 6.199 1.00 92.94 203 ALA A N 1
ATOM 1676 C CA . ALA A 1 203 ? -2.929 -3.952 6.349 1.00 92.94 203 ALA A CA 1
ATOM 1677 C C . ALA A 1 203 ? -4.342 -4.545 6.452 1.00 92.94 203 ALA A C 1
ATOM 1679 O O . ALA A 1 203 ? -5.143 -4.057 7.242 1.00 92.94 203 ALA A O 1
ATOM 1680 N N . GLN A 1 204 ? -4.659 -5.589 5.682 1.00 93.00 204 GLN A N 1
ATOM 1681 C CA . GLN A 1 204 ? -5.944 -6.291 5.774 1.00 93.00 204 GLN A CA 1
ATOM 1682 C C . GLN A 1 204 ? -6.080 -7.035 7.102 1.00 93.00 204 GLN A C 1
ATOM 1684 O O . GLN A 1 204 ? -7.105 -6.932 7.770 1.00 93.00 204 GLN A O 1
ATOM 1689 N N . LYS A 1 205 ? -5.025 -7.739 7.519 1.00 92.56 205 LYS A N 1
ATOM 1690 C CA . LYS A 1 205 ? -4.984 -8.490 8.778 1.00 92.56 205 LYS A CA 1
ATOM 1691 C C . LYS A 1 205 ? -5.160 -7.602 10.014 1.00 92.56 205 LYS A C 1
ATOM 1693 O O . LYS A 1 205 ? -5.751 -8.046 10.994 1.00 92.56 205 LYS A O 1
ATOM 1698 N N . LEU A 1 206 ? -4.648 -6.371 9.973 1.00 89.12 206 LEU A N 1
ATOM 1699 C CA . LEU A 1 206 ? -4.725 -5.401 11.072 1.00 89.12 206 LEU A CA 1
ATOM 1700 C C . LEU A 1 206 ? -5.856 -4.368 10.910 1.00 89.12 206 LEU A C 1
ATOM 1702 O O . LEU A 1 206 ? -5.902 -3.415 11.684 1.00 89.12 206 LEU A O 1
ATOM 1706 N N . ASP A 1 207 ? -6.739 -4.534 9.918 1.00 87.44 207 ASP A N 1
ATOM 1707 C CA . ASP A 1 207 ? -7.829 -3.600 9.580 1.00 87.44 207 ASP A CA 1
ATOM 1708 C C . ASP A 1 207 ? -7.362 -2.136 9.398 1.00 87.44 207 ASP A C 1
ATOM 1710 O O . ASP A 1 207 ? -7.955 -1.166 9.862 1.00 87.44 207 ASP A O 1
ATOM 1714 N N . CYS A 1 208 ? -6.222 -1.979 8.726 1.00 88.94 208 CYS A N 1
ATOM 1715 C CA . CYS A 1 208 ? -5.496 -0.726 8.516 1.00 88.94 208 CYS A CA 1
ATOM 1716 C C . CYS A 1 208 ? -5.395 -0.341 7.026 1.00 88.94 208 CYS A C 1
ATOM 1718 O O . CYS A 1 208 ? -4.519 0.431 6.635 1.00 88.94 208 CYS A O 1
ATOM 1720 N N . THR A 1 209 ? -6.273 -0.867 6.167 1.00 89.25 209 THR A N 1
ATOM 1721 C CA . THR A 1 209 ? -6.199 -0.688 4.699 1.00 89.25 209 THR A CA 1
ATOM 1722 C C . THR A 1 209 ? -6.315 0.767 4.230 1.00 89.25 209 THR A C 1
ATOM 1724 O O . THR A 1 209 ? -5.803 1.116 3.169 1.00 89.25 209 THR A O 1
ATOM 1727 N N . GLU A 1 210 ? -6.918 1.660 5.013 1.00 89.00 210 GLU A N 1
ATOM 1728 C CA . GLU A 1 210 ? -6.944 3.093 4.688 1.00 89.00 210 GLU A CA 1
ATOM 1729 C C . GLU A 1 210 ? -5.546 3.733 4.761 1.00 89.00 210 GLU A C 1
ATOM 1731 O O . GLU A 1 210 ? -5.258 4.666 4.015 1.00 89.00 210 GLU A O 1
ATOM 1736 N N . LEU A 1 211 ? -4.635 3.193 5.582 1.00 87.62 211 LEU A N 1
ATOM 1737 C CA . LEU A 1 211 ? -3.282 3.735 5.779 1.00 87.62 211 LEU A CA 1
ATOM 1738 C C . LEU A 1 211 ? -2.333 3.488 4.593 1.00 87.62 211 LEU A C 1
ATOM 1740 O O . LEU A 1 211 ? -1.227 4.032 4.560 1.00 87.62 211 LEU A O 1
ATOM 1744 N N . ILE A 1 212 ? -2.743 2.667 3.622 1.00 90.56 212 ILE A N 1
ATOM 1745 C CA . ILE A 1 212 ? -1.994 2.438 2.377 1.00 90.56 212 ILE A CA 1
ATOM 1746 C C . ILE A 1 212 ? -2.573 3.211 1.191 1.00 90.56 212 ILE A C 1
ATOM 1748 O O . ILE A 1 212 ? -1.899 3.360 0.170 1.00 90.56 212 ILE A O 1
ATOM 1752 N N . LYS A 1 213 ? -3.815 3.704 1.273 1.00 85.81 213 LYS A N 1
ATOM 1753 C CA . LYS A 1 213 ? -4.467 4.367 0.138 1.00 85.81 213 LYS A CA 1
ATOM 1754 C C . LYS A 1 213 ? -3.785 5.688 -0.199 1.00 85.81 213 LYS A C 1
ATOM 1756 O O . LYS A 1 213 ? -3.450 6.478 0.674 1.00 85.81 213 LYS A O 1
ATOM 1761 N N . GLY A 1 214 ? -3.580 5.916 -1.495 1.00 79.19 214 GLY A N 1
ATOM 1762 C CA . GLY A 1 214 ? -2.997 7.156 -2.007 1.00 79.19 214 GLY A CA 1
ATOM 1763 C C . GLY A 1 214 ? -1.500 7.327 -1.743 1.00 79.19 214 GLY A C 1
ATOM 1764 O O . GLY A 1 214 ? -0.966 8.386 -2.065 1.00 79.19 214 GLY A O 1
ATOM 1765 N N . SER A 1 215 ? -0.802 6.322 -1.195 1.00 87.06 215 SER A N 1
ATOM 1766 C CA . SER A 1 215 ? 0.657 6.395 -1.107 1.00 87.06 215 SER A CA 1
ATOM 1767 C C . SER A 1 215 ? 1.291 6.272 -2.503 1.00 87.06 215 SER A C 1
ATOM 1769 O O . SER A 1 215 ? 0.756 5.548 -3.350 1.00 87.06 215 SER A O 1
ATOM 1771 N N . PRO A 1 216 ? 2.443 6.920 -2.763 1.00 88.88 216 PRO A N 1
ATOM 1772 C CA . PRO A 1 216 ? 3.133 6.803 -4.048 1.00 88.88 216 PRO A CA 1
ATOM 1773 C C . PRO A 1 216 ? 3.400 5.345 -4.450 1.00 88.88 216 PRO A C 1
ATOM 1775 O O . PRO A 1 216 ? 3.120 4.945 -5.576 1.00 88.88 216 PRO A O 1
ATOM 1778 N N . LEU A 1 217 ? 3.855 4.506 -3.513 1.00 93.12 217 LEU A N 1
ATOM 1779 C CA . LEU A 1 217 ? 4.080 3.083 -3.786 1.00 93.12 217 LEU A CA 1
ATOM 1780 C C . LEU A 1 217 ? 2.788 2.315 -4.077 1.00 93.12 217 LEU A C 1
ATOM 1782 O O . LEU A 1 217 ? 2.824 1.389 -4.881 1.00 93.12 217 LEU A O 1
ATOM 1786 N N . ASN A 1 218 ? 1.654 2.705 -3.484 1.00 92.56 218 ASN A N 1
ATOM 1787 C CA . ASN A 1 218 ? 0.362 2.112 -3.829 1.00 92.56 218 ASN A CA 1
ATOM 1788 C C . ASN A 1 218 ? -0.015 2.425 -5.277 1.00 92.56 218 ASN A C 1
ATOM 1790 O O . ASN A 1 218 ? -0.436 1.543 -6.018 1.00 92.56 218 ASN A O 1
ATOM 1794 N N . ASN A 1 219 ? 0.175 3.674 -5.702 1.00 90.12 219 ASN A N 1
ATOM 1795 C CA . ASN A 1 219 ? -0.094 4.073 -7.080 1.00 90.12 219 ASN A CA 1
ATOM 1796 C C . ASN A 1 219 ? 0.830 3.326 -8.050 1.00 90.12 219 ASN A C 1
ATOM 1798 O O . ASN A 1 219 ? 0.344 2.739 -9.012 1.00 90.12 219 ASN A O 1
ATOM 1802 N N . ALA A 1 220 ? 2.130 3.237 -7.742 1.00 91.69 220 ALA A N 1
ATOM 1803 C CA . ALA A 1 220 ? 3.080 2.441 -8.519 1.00 91.69 220 ALA A CA 1
ATOM 1804 C C . ALA A 1 220 ? 2.652 0.970 -8.614 1.00 91.69 220 ALA A C 1
ATOM 1806 O O . ALA A 1 220 ? 2.619 0.404 -9.704 1.00 91.69 220 ALA A O 1
ATOM 1807 N N . TYR A 1 221 ? 2.292 0.362 -7.481 1.00 94.25 221 TYR A N 1
ATOM 1808 C CA . TYR A 1 221 ? 1.800 -1.010 -7.413 1.00 94.25 221 TYR A CA 1
ATOM 1809 C C . TYR A 1 221 ? 0.588 -1.201 -8.324 1.00 94.25 221 TYR A C 1
ATOM 1811 O O . TYR A 1 221 ? 0.624 -2.053 -9.210 1.00 94.25 221 TYR A O 1
ATOM 1819 N N . ARG A 1 222 ? -0.446 -0.366 -8.155 1.00 91.88 222 ARG A N 1
ATOM 1820 C CA . ARG A 1 222 ? -1.686 -0.418 -8.937 1.00 91.88 222 ARG A CA 1
ATOM 1821 C C . ARG A 1 222 ? -1.423 -0.252 -10.425 1.00 91.88 222 ARG A C 1
ATOM 1823 O O . ARG A 1 222 ? -1.950 -1.034 -11.203 1.00 91.88 222 ARG A O 1
ATOM 1830 N N . ASN A 1 223 ? -0.567 0.693 -10.803 1.00 91.25 223 ASN A N 1
ATOM 1831 C CA . ASN A 1 223 ? -0.203 0.925 -12.196 1.00 91.25 223 ASN A CA 1
ATOM 1832 C C . ASN A 1 223 ? 0.528 -0.281 -12.794 1.00 91.25 223 ASN A C 1
ATOM 1834 O O . ASN A 1 223 ? 0.239 -0.668 -13.914 1.00 91.25 223 ASN A O 1
ATOM 1838 N N . VAL A 1 224 ? 1.436 -0.929 -12.061 1.00 91.38 224 VAL A N 1
ATOM 1839 C CA . VAL A 1 224 ? 2.158 -2.113 -12.563 1.00 91.38 224 VAL A CA 1
ATOM 1840 C C . VAL A 1 224 ? 1.226 -3.315 -12.762 1.00 91.38 224 VAL A C 1
ATOM 1842 O O . VAL A 1 224 ? 1.395 -4.067 -13.728 1.00 91.38 224 VAL A O 1
ATOM 1845 N N . ILE A 1 225 ? 0.247 -3.510 -11.871 1.00 90.81 225 ILE A N 1
ATOM 1846 C CA . ILE A 1 225 ? -0.715 -4.623 -11.957 1.00 90.81 225 ILE A CA 1
ATOM 1847 C C . ILE A 1 225 ? -1.958 -4.305 -12.798 1.00 90.81 225 ILE A C 1
ATOM 1849 O O . ILE A 1 225 ? -2.783 -5.193 -12.999 1.00 90.81 225 ILE A O 1
ATOM 1853 N N . ASP A 1 226 ? -2.084 -3.079 -13.308 1.00 91.62 226 ASP A N 1
ATOM 1854 C CA . ASP A 1 226 ? -3.267 -2.616 -14.035 1.00 91.62 226 ASP A CA 1
ATOM 1855 C C . ASP A 1 226 ? -3.580 -3.515 -15.242 1.00 91.62 226 ASP A C 1
ATOM 1857 O O . ASP A 1 226 ? -2.678 -4.037 -15.913 1.00 91.62 226 ASP A O 1
ATOM 1861 N N . GLU A 1 227 ? -4.863 -3.735 -15.517 1.00 89.44 227 GLU A N 1
ATOM 1862 C CA . GLU A 1 227 ? -5.325 -4.610 -16.598 1.00 89.44 227 GLU A CA 1
ATOM 1863 C C . GLU A 1 227 ? -4.845 -4.135 -17.974 1.00 89.44 227 GLU A C 1
ATOM 1865 O O . GLU A 1 227 ? -4.538 -4.964 -18.832 1.00 89.44 227 GLU A O 1
ATOM 1870 N N . ASN A 1 228 ? -4.660 -2.825 -18.164 1.00 89.12 228 ASN A N 1
ATOM 1871 C CA . ASN A 1 228 ? -4.174 -2.254 -19.421 1.00 89.12 228 ASN A CA 1
ATOM 1872 C C . ASN A 1 228 ? -2.766 -2.741 -19.799 1.00 89.12 228 ASN A C 1
ATOM 1874 O O . ASN A 1 228 ? -2.405 -2.746 -20.975 1.00 89.12 228 ASN A O 1
ATOM 1878 N N . PHE A 1 229 ? -1.971 -3.198 -18.828 1.00 89.81 229 PHE A N 1
ATOM 1879 C CA . PHE A 1 229 ? -0.619 -3.710 -19.067 1.00 89.81 229 PHE A CA 1
ATOM 1880 C C . PHE A 1 229 ? -0.541 -5.238 -19.098 1.00 89.81 229 PHE A C 1
ATOM 1882 O O . PHE A 1 229 ? 0.556 -5.798 -19.086 1.00 89.81 229 PHE A O 1
ATOM 1889 N N . ILE A 1 230 ? -1.680 -5.935 -19.181 1.00 90.06 230 ILE A N 1
ATOM 1890 C CA . ILE A 1 230 ? -1.703 -7.401 -19.241 1.00 90.06 230 ILE A CA 1
ATOM 1891 C C . ILE A 1 230 ? -0.901 -7.945 -20.427 1.00 90.06 230 ILE A C 1
ATOM 1893 O O . ILE A 1 230 ? -0.157 -8.907 -20.259 1.00 90.06 230 ILE A O 1
ATOM 1897 N N . GLN A 1 231 ? -0.981 -7.304 -21.600 1.00 91.50 231 GLN A N 1
ATOM 1898 C CA . GLN A 1 231 ? -0.229 -7.746 -22.776 1.00 91.50 231 GLN A CA 1
ATOM 1899 C C . GLN A 1 231 ? 1.281 -7.566 -22.582 1.00 91.50 231 GLN A C 1
ATOM 1901 O O . GLN A 1 231 ? 2.048 -8.454 -22.927 1.00 91.50 231 GLN A O 1
ATOM 1906 N N . ILE A 1 232 ? 1.712 -6.468 -21.953 1.00 92.31 232 ILE A N 1
ATOM 1907 C CA . ILE A 1 232 ? 3.129 -6.240 -21.630 1.00 92.31 232 ILE A CA 1
ATOM 1908 C C . ILE A 1 232 ? 3.633 -7.319 -20.670 1.00 92.31 232 ILE A C 1
ATOM 1910 O O . ILE A 1 232 ? 4.719 -7.853 -20.868 1.00 92.31 232 ILE A O 1
ATOM 1914 N N . ARG A 1 233 ? 2.839 -7.665 -19.647 1.00 90.38 233 ARG A N 1
ATOM 1915 C CA . ARG A 1 233 ? 3.178 -8.738 -18.702 1.00 90.38 233 ARG A CA 1
ATOM 1916 C C . ARG A 1 233 ? 3.280 -10.099 -19.396 1.00 90.38 233 ARG A C 1
ATOM 1918 O O . ARG A 1 233 ? 4.219 -10.839 -19.116 1.00 90.38 233 ARG A O 1
ATOM 1925 N N . LYS A 1 234 ? 2.371 -10.407 -20.326 1.00 89.44 234 LYS A N 1
ATOM 1926 C CA . LYS A 1 234 ? 2.431 -11.623 -21.157 1.00 89.44 234 LYS A CA 1
ATOM 1927 C C . LYS A 1 234 ? 3.695 -11.676 -22.004 1.00 89.44 234 LYS A C 1
ATOM 1929 O O . LYS A 1 234 ? 4.419 -12.662 -21.956 1.00 89.44 234 LYS A O 1
ATOM 1934 N N . ASP A 1 235 ? 4.000 -10.590 -22.706 1.00 91.38 235 ASP A N 1
ATOM 1935 C CA . ASP A 1 235 ? 5.201 -10.485 -23.543 1.00 91.38 235 ASP A CA 1
ATOM 1936 C C . ASP A 1 235 ? 6.493 -10.521 -22.704 1.00 91.38 235 ASP A C 1
ATOM 1938 O O . ASP A 1 235 ? 7.561 -10.897 -23.190 1.00 91.38 235 ASP A O 1
ATOM 1942 N N . ALA A 1 236 ? 6.398 -10.154 -21.424 1.00 87.94 236 ALA A N 1
ATOM 1943 C CA . ALA A 1 236 ? 7.457 -10.284 -20.436 1.00 87.94 236 ALA A CA 1
ATOM 1944 C C . ALA A 1 236 ? 7.509 -11.668 -19.753 1.00 87.94 236 ALA A C 1
ATOM 1946 O O . ALA A 1 236 ? 8.307 -11.863 -18.844 1.00 87.94 236 ALA A O 1
ATOM 1947 N N . TYR A 1 237 ? 6.685 -12.642 -20.154 1.00 82.62 237 TYR A N 1
ATOM 1948 C CA . TYR A 1 237 ? 6.616 -13.969 -19.520 1.00 82.62 237 TYR A CA 1
ATOM 1949 C C . TYR A 1 237 ? 6.391 -13.900 -18.001 1.00 82.62 237 TYR A C 1
ATOM 1951 O O . TYR A 1 237 ? 6.900 -14.706 -17.227 1.00 82.62 237 TYR A O 1
ATOM 1959 N N . TRP A 1 238 ? 5.634 -12.902 -17.541 1.00 82.44 238 TRP A N 1
ATOM 1960 C CA . TRP A 1 238 ? 5.361 -12.736 -16.115 1.00 82.44 238 TRP A CA 1
ATOM 1961 C C . TRP A 1 238 ? 4.396 -13.777 -15.552 1.00 82.44 238 TRP A C 1
ATOM 1963 O O . TRP A 1 238 ? 4.390 -13.996 -14.344 1.00 82.44 238 TRP A O 1
ATOM 1973 N N . GLU A 1 239 ? 3.608 -14.421 -16.414 1.00 71.00 239 GLU A N 1
ATOM 1974 C CA . GLU A 1 239 ? 2.733 -15.536 -16.037 1.00 71.00 239 GLU A CA 1
ATOM 1975 C C . GLU A 1 239 ? 3.528 -16.709 -15.439 1.00 71.00 239 GLU A C 1
ATOM 1977 O O . GLU A 1 239 ? 3.007 -17.396 -14.571 1.00 71.00 239 GLU A O 1
ATOM 1982 N N . ASP A 1 240 ? 4.812 -16.870 -15.789 1.00 60.47 240 ASP A N 1
ATOM 1983 C CA . ASP A 1 240 ? 5.698 -17.897 -15.215 1.00 60.47 240 ASP A CA 1
ATOM 1984 C C . ASP A 1 240 ? 6.025 -17.663 -13.726 1.00 60.47 240 ASP A C 1
ATOM 1986 O O . ASP A 1 240 ? 6.629 -18.516 -13.071 1.00 60.47 240 ASP A O 1
ATOM 1990 N N . TYR A 1 241 ? 5.670 -16.491 -13.189 1.00 59.19 241 TYR A N 1
ATOM 1991 C CA . TYR A 1 241 ? 5.956 -16.090 -11.814 1.00 59.19 241 TYR A CA 1
ATOM 1992 C C . TYR A 1 241 ? 4.696 -15.889 -10.959 1.00 59.19 241 TYR A C 1
ATOM 1994 O O . TYR A 1 241 ? 4.851 -15.675 -9.760 1.00 59.19 241 TYR A O 1
ATOM 2002 N N . ILE A 1 242 ? 3.489 -15.934 -11.544 1.00 55.59 242 ILE A N 1
ATOM 2003 C CA . ILE A 1 242 ? 2.197 -15.725 -10.857 1.00 55.59 242 ILE A CA 1
ATOM 2004 C C . ILE A 1 242 ? 1.634 -17.046 -10.329 1.00 55.59 242 ILE A C 1
ATOM 2006 O O . ILE A 1 242 ? 1.670 -18.050 -11.070 1.00 55.59 242 ILE A O 1
#